Protein AF-A0A2H3GRH1-F1 (afdb_monomer)

Radius of gyration: 23.74 Å; Cα contacts (8 Å, |Δi|>4): 278; chains: 1; bounding box: 63×76×73 Å

Nearest PDB structures (foldseek):
  4md8-assembly1_A  TM=9.220E-01  e=1.583E-14  Homo sapiens
  4md8-assembly2_C  TM=9.221E-01  e=4.677E-14  Homo sapiens
  4md8-assembly2_D  TM=9.236E-01  e=7.570E-14  Homo sapiens
  4md9-assembly3_N  TM=9.102E-01  e=5.276E-14  Homo sapiens
  3eed-assembly1_A  TM=9.312E-01  e=1.558E-13  Homo sapiens

Structure (mmCIF, N/CA/C/O backbone):
data_AF-A0A2H3GRH1-F1
#
_entry.id   AF-A0A2H3GRH1-F1
#
loop_
_atom_site.group_PDB
_atom_site.id
_atom_site.type_symbol
_atom_site.label_atom_id
_atom_site.label_alt_id
_atom_site.label_comp_id
_atom_site.label_asym_id
_atom_site.label_entity_id
_atom_site.label_seq_id
_atom_site.pdbx_PDB_ins_code
_atom_site.Cartn_x
_atom_site.Cartn_y
_atom_site.Cartn_z
_atom_site.occupancy
_atom_site.B_iso_or_equiv
_atom_site.auth_seq_id
_atom_site.auth_comp_id
_atom_site.auth_asym_id
_atom_site.auth_atom_id
_atom_site.pdbx_PDB_model_num
ATOM 1 N N . MET A 1 1 ? 13.927 -5.358 -40.319 1.00 55.69 1 MET A N 1
ATOM 2 C CA . MET A 1 1 ? 14.109 -4.000 -39.760 1.00 55.69 1 MET A CA 1
ATOM 3 C C . MET A 1 1 ? 12.962 -3.569 -38.846 1.00 55.69 1 MET A C 1
ATOM 5 O O . MET A 1 1 ? 13.254 -2.973 -37.826 1.00 55.69 1 MET A O 1
ATOM 9 N N . ALA A 1 2 ? 11.685 -3.892 -39.118 1.00 60.66 2 ALA A N 1
ATOM 10 C CA . ALA A 1 2 ? 10.601 -3.647 -38.143 1.00 60.66 2 ALA A CA 1
ATOM 11 C C . ALA A 1 2 ? 10.707 -4.514 -36.863 1.00 60.66 2 ALA A C 1
ATOM 13 O O . ALA A 1 2 ? 10.287 -4.089 -35.796 1.00 60.66 2 ALA A O 1
ATOM 14 N N . SER A 1 3 ? 11.316 -5.701 -36.964 1.00 73.44 3 SER A N 1
ATOM 15 C CA . SER A 1 3 ? 11.551 -6.644 -35.857 1.00 73.44 3 SER A CA 1
ATOM 16 C C . SER A 1 3 ? 12.560 -6.157 -34.815 1.00 73.44 3 SER A C 1
ATOM 18 O O . SER A 1 3 ? 12.461 -6.518 -33.646 1.00 73.44 3 SER A O 1
ATOM 20 N N . ASP A 1 4 ? 13.534 -5.345 -35.226 1.00 82.25 4 ASP A N 1
ATOM 21 C CA . ASP A 1 4 ? 14.637 -4.944 -34.348 1.00 82.25 4 ASP A CA 1
ATOM 22 C C . ASP A 1 4 ? 14.182 -3.830 -33.397 1.00 82.25 4 ASP A C 1
ATOM 24 O O . ASP A 1 4 ? 14.551 -3.820 -32.226 1.00 82.25 4 ASP A O 1
ATOM 28 N N . LEU A 1 5 ? 13.294 -2.948 -33.871 1.00 91.25 5 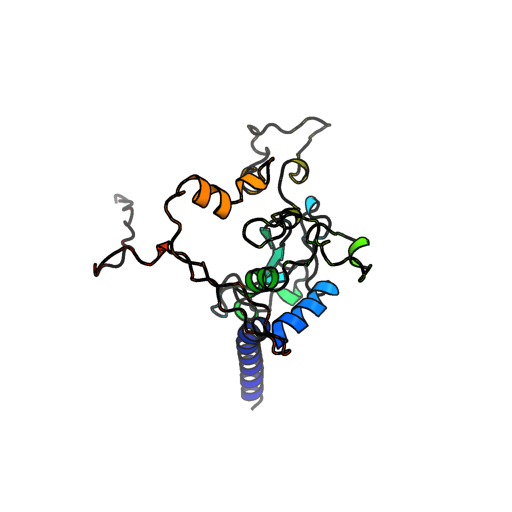LEU A N 1
ATOM 29 C CA . LEU A 1 5 ? 12.696 -1.886 -33.061 1.00 91.25 5 LEU A CA 1
ATOM 30 C C . LEU A 1 5 ? 11.813 -2.447 -31.940 1.00 91.25 5 LEU A C 1
ATOM 32 O O . LEU A 1 5 ? 11.979 -2.038 -30.797 1.00 91.25 5 LEU A O 1
ATOM 36 N N . SER A 1 6 ? 10.960 -3.440 -32.217 1.00 92.25 6 SER A N 1
ATOM 37 C CA . SER A 1 6 ? 10.111 -4.051 -31.179 1.00 92.25 6 SER A CA 1
ATOM 38 C C . SER A 1 6 ? 10.915 -4.775 -30.095 1.00 92.25 6 SER A C 1
ATOM 40 O O . SER A 1 6 ? 10.536 -4.786 -28.921 1.00 92.25 6 SER A O 1
ATOM 42 N N . VAL A 1 7 ? 12.048 -5.383 -30.469 1.00 94.00 7 VAL A N 1
ATOM 43 C CA . VAL A 1 7 ? 12.961 -6.001 -29.496 1.00 94.00 7 VAL A CA 1
ATOM 44 C C . VAL A 1 7 ? 13.618 -4.922 -28.635 1.00 94.00 7 VAL A C 1
ATOM 46 O O . VAL A 1 7 ? 13.689 -5.076 -27.417 1.00 94.00 7 VAL A O 1
ATOM 49 N N . ILE A 1 8 ? 14.052 -3.811 -29.235 1.00 95.56 8 ILE A N 1
ATOM 50 C CA . ILE A 1 8 ? 14.633 -2.687 -28.492 1.00 95.56 8 ILE A CA 1
ATOM 51 C C . ILE A 1 8 ? 13.609 -2.075 -27.528 1.00 95.56 8 ILE A C 1
ATOM 53 O O . ILE A 1 8 ? 13.950 -1.827 -26.375 1.00 95.56 8 ILE A O 1
ATOM 57 N N . GLU A 1 9 ? 12.363 -1.874 -27.959 1.00 95.44 9 GLU A N 1
ATOM 58 C CA . GLU A 1 9 ? 11.292 -1.297 -27.136 1.00 95.44 9 GLU A CA 1
ATOM 59 C C . GLU A 1 9 ? 10.974 -2.169 -25.914 1.00 95.44 9 GLU A C 1
ATOM 61 O O . GLU A 1 9 ? 11.044 -1.690 -24.782 1.00 95.44 9 GLU A O 1
ATOM 66 N N . SER A 1 10 ? 10.717 -3.462 -26.125 1.00 93.75 10 SER A N 1
ATOM 67 C CA . SER A 1 10 ? 10.470 -4.418 -25.033 1.00 93.75 10 SER A CA 1
ATOM 68 C C . SER A 1 10 ? 11.666 -4.560 -24.083 1.00 93.75 10 SER A C 1
ATOM 70 O O . SER A 1 10 ? 11.494 -4.605 -22.863 1.00 93.75 10 SER A O 1
ATOM 72 N N . SER A 1 11 ? 12.895 -4.555 -24.612 1.00 96.44 11 SER A N 1
ATOM 73 C CA . SER A 1 11 ? 14.108 -4.575 -23.781 1.00 96.44 11 SER A CA 1
ATOM 74 C C . SER A 1 11 ? 14.254 -3.296 -22.952 1.00 96.44 11 SER A C 1
ATOM 76 O O . SER A 1 11 ? 14.657 -3.356 -21.790 1.00 96.44 11 SER A O 1
ATOM 78 N N . ALA A 1 12 ? 13.930 -2.135 -23.529 1.00 97.50 12 ALA A N 1
ATOM 79 C CA . ALA A 1 12 ? 13.997 -0.851 -22.841 1.00 97.50 12 ALA A CA 1
ATOM 80 C C . ALA A 1 12 ? 12.954 -0.753 -21.720 1.00 97.50 12 ALA A C 1
ATOM 82 O O . ALA A 1 12 ? 13.282 -0.277 -20.633 1.00 97.50 12 ALA A O 1
ATOM 83 N N . GLU A 1 13 ? 11.733 -1.245 -21.949 1.00 96.38 13 GLU A N 1
ATOM 84 C CA . GLU A 1 13 ? 10.683 -1.330 -20.928 1.00 96.38 13 GLU A CA 1
ATOM 85 C C . GLU A 1 13 ? 11.128 -2.200 -19.746 1.00 96.38 13 GLU A C 1
ATOM 87 O O . GLU A 1 13 ? 11.086 -1.757 -18.595 1.00 96.38 13 GLU A O 1
ATOM 92 N N . MET A 1 14 ? 11.637 -3.403 -20.028 1.00 97.25 14 MET A N 1
ATOM 93 C CA . MET A 1 14 ? 12.146 -4.311 -19.000 1.00 97.25 14 MET A CA 1
ATOM 94 C C . MET A 1 14 ? 13.304 -3.685 -18.212 1.00 97.25 14 MET A C 1
ATOM 96 O O . MET A 1 14 ? 13.314 -3.719 -16.979 1.00 97.25 14 MET A O 1
ATOM 100 N N . LEU A 1 15 ? 14.271 -3.078 -18.906 1.00 98.25 15 LEU A N 1
ATOM 101 C CA . LEU A 1 15 ? 15.404 -2.411 -18.268 1.00 98.25 15 LEU A CA 1
ATOM 102 C C . LEU A 1 15 ? 14.943 -1.257 -17.369 1.00 98.25 15 LEU A C 1
ATOM 104 O O . LEU A 1 15 ? 15.417 -1.135 -16.237 1.00 98.25 15 LEU A O 1
ATOM 108 N N . TYR A 1 16 ? 14.007 -0.432 -17.845 1.00 98.62 16 TYR A N 1
ATOM 109 C CA . TYR A 1 16 ? 13.427 0.646 -17.049 1.00 98.62 16 TYR A CA 1
ATOM 110 C C . TYR A 1 16 ? 12.754 0.103 -15.788 1.00 98.62 16 TYR A C 1
ATOM 112 O O . TYR A 1 16 ? 13.002 0.623 -14.703 1.00 98.62 16 TYR A O 1
ATOM 120 N N . GLY A 1 17 ? 11.966 -0.966 -15.906 1.00 98.31 17 GLY A N 1
ATOM 121 C CA . GLY A 1 17 ? 11.301 -1.606 -14.775 1.00 98.31 17 GLY A CA 1
ATOM 122 C C . GLY A 1 17 ? 12.274 -2.114 -13.704 1.00 98.31 17 GLY A C 1
ATOM 123 O O . GLY A 1 17 ? 12.100 -1.843 -12.515 1.00 98.31 17 GLY A O 1
ATOM 124 N N . LEU A 1 18 ? 13.362 -2.768 -14.115 1.00 98.06 18 LEU A N 1
ATOM 125 C CA . LEU A 1 18 ? 14.411 -3.243 -13.203 1.00 98.06 18 LEU A CA 1
ATOM 126 C C . LEU A 1 18 ? 15.177 -2.097 -12.522 1.00 98.06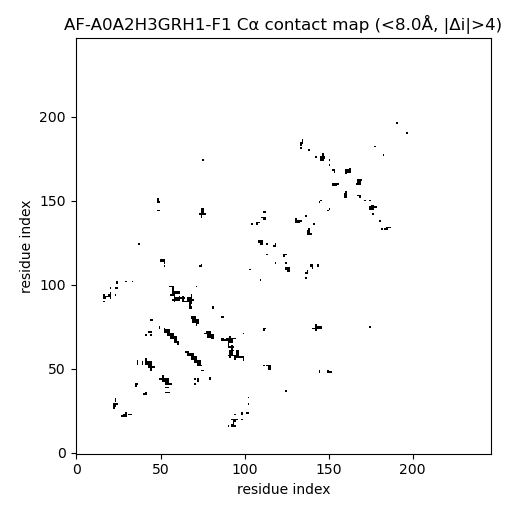 18 LEU A C 1
ATOM 128 O O . LEU A 1 18 ? 15.550 -2.187 -11.348 1.00 98.06 18 LEU A O 1
ATOM 132 N N . ILE A 1 19 ? 15.409 -0.995 -13.239 1.00 98.62 19 ILE A N 1
ATOM 133 C CA . ILE A 1 19 ? 15.986 0.222 -12.654 1.00 98.62 19 ILE A CA 1
ATOM 134 C C . ILE A 1 19 ? 14.990 0.855 -11.675 1.00 98.62 19 ILE A C 1
ATOM 136 O O . ILE A 1 19 ? 15.388 1.261 -10.581 1.00 98.62 19 ILE A O 1
ATOM 140 N N . HIS A 1 20 ? 13.705 0.903 -12.030 1.00 98.75 20 HIS A N 1
ATOM 141 C CA . HIS A 1 20 ? 12.634 1.479 -11.223 1.00 98.75 20 HIS A CA 1
ATOM 142 C C . HIS A 1 20 ? 12.522 0.793 -9.856 1.00 98.75 20 HIS A C 1
ATOM 144 O O . HIS A 1 20 ? 12.516 1.492 -8.843 1.00 98.75 20 HIS A O 1
ATOM 150 N N . GLN A 1 21 ? 12.566 -0.544 -9.807 1.00 98.25 21 GLN A N 1
ATOM 151 C CA . GLN A 1 21 ? 12.557 -1.329 -8.562 1.00 98.25 21 GLN A CA 1
ATOM 152 C C . GLN A 1 21 ? 13.627 -0.853 -7.567 1.00 98.25 21 GLN A C 1
ATOM 154 O O . GLN A 1 21 ? 13.377 -0.701 -6.370 1.00 98.25 21 GLN A O 1
ATOM 159 N N . ARG A 1 22 ? 14.842 -0.586 -8.061 1.00 98.31 22 ARG A N 1
ATOM 160 C CA . ARG A 1 22 ? 15.955 -0.090 -7.236 1.00 98.31 22 ARG A CA 1
ATOM 161 C C . ARG A 1 22 ? 15.787 1.387 -6.901 1.00 98.31 22 ARG A C 1
ATOM 163 O O . ARG A 1 22 ? 16.064 1.806 -5.778 1.00 98.31 22 ARG A O 1
ATOM 170 N N . PHE A 1 23 ? 15.335 2.176 -7.871 1.00 98.69 23 PHE A N 1
ATOM 171 C CA . PHE A 1 23 ? 15.185 3.616 -7.735 1.00 98.69 23 PHE A CA 1
ATOM 172 C C . PHE A 1 23 ? 14.163 3.996 -6.662 1.00 98.69 23 PHE A C 1
ATOM 174 O O . PHE A 1 23 ? 14.468 4.861 -5.841 1.00 98.69 23 PHE A O 1
ATOM 181 N N . ILE A 1 24 ? 13.000 3.340 -6.603 1.00 98.56 24 ILE A N 1
ATOM 182 C CA . ILE A 1 24 ? 11.949 3.662 -5.618 1.00 98.56 24 ILE A CA 1
ATOM 183 C C . ILE A 1 24 ? 12.347 3.356 -4.168 1.00 98.56 24 ILE A C 1
ATOM 185 O O . ILE A 1 24 ? 11.727 3.876 -3.245 1.00 98.56 24 ILE A O 1
ATOM 189 N N . CYS A 1 25 ? 13.407 2.571 -3.962 1.00 98.00 25 CYS A N 1
ATOM 190 C CA . CYS A 1 25 ? 14.020 2.330 -2.655 1.00 98.00 25 CYS A CA 1
ATOM 191 C C . CYS A 1 25 ? 15.147 3.330 -2.317 1.00 98.00 25 CYS A C 1
ATOM 193 O O . CYS A 1 25 ? 15.672 3.320 -1.205 1.00 98.00 25 CYS A O 1
ATOM 195 N N . SER A 1 26 ? 15.552 4.189 -3.258 1.0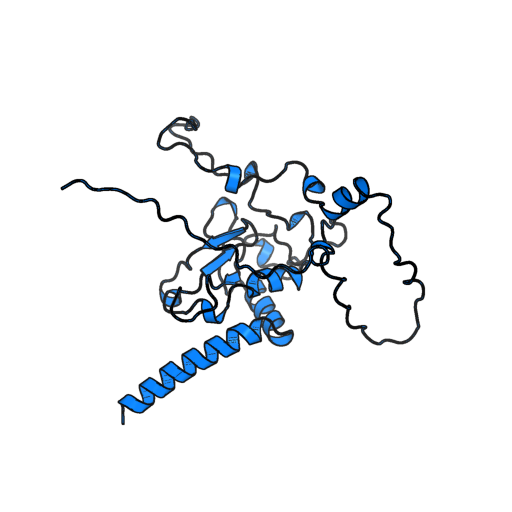0 98.25 26 SER A N 1
ATOM 196 C CA . SER A 1 26 ? 16.514 5.270 -3.010 1.00 98.25 26 SER A CA 1
ATOM 197 C C . SER A 1 26 ? 15.846 6.461 -2.319 1.00 98.25 26 SER A C 1
ATOM 199 O O . SER A 1 26 ? 14.638 6.652 -2.427 1.00 98.25 26 SER A O 1
ATOM 201 N N . ARG A 1 27 ? 16.637 7.336 -1.683 1.00 97.50 27 ARG A N 1
ATOM 202 C CA . ARG A 1 27 ? 16.122 8.553 -1.027 1.00 97.50 27 ARG A CA 1
ATOM 203 C C . ARG A 1 27 ? 15.311 9.451 -1.970 1.00 97.50 27 ARG A C 1
ATOM 205 O O . ARG A 1 27 ? 14.309 10.017 -1.554 1.00 97.50 27 ARG A O 1
ATOM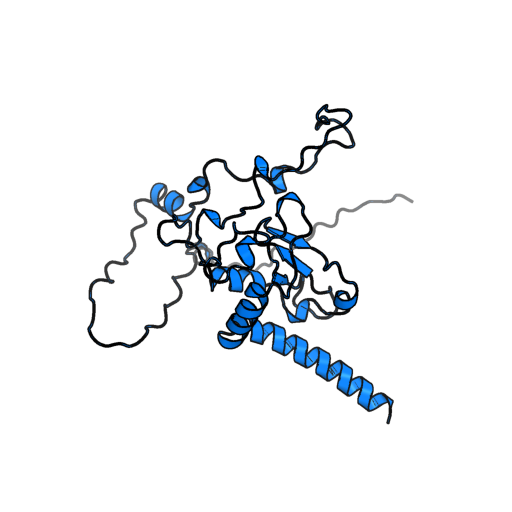 212 N N . ALA A 1 28 ? 15.745 9.598 -3.221 1.00 98.25 28 ALA A N 1
ATOM 213 C CA . ALA A 1 28 ? 15.038 10.425 -4.196 1.00 98.25 28 ALA A CA 1
ATOM 214 C C . ALA A 1 28 ? 13.757 9.742 -4.695 1.00 98.25 28 ALA A C 1
ATOM 216 O O . ALA A 1 28 ? 12.709 10.377 -4.768 1.00 98.25 28 ALA A O 1
ATOM 217 N N . GLY A 1 29 ? 13.826 8.446 -5.013 1.00 98.25 29 GLY A N 1
ATOM 218 C CA . GLY A 1 29 ? 12.672 7.713 -5.529 1.00 98.25 29 GLY A CA 1
ATOM 219 C C . GLY A 1 29 ? 11.579 7.509 -4.486 1.00 98.25 29 GLY A C 1
ATOM 220 O O . GLY A 1 29 ? 10.409 7.710 -4.795 1.00 98.25 29 GLY A O 1
ATOM 221 N N . ILE A 1 30 ? 11.937 7.199 -3.239 1.00 98.00 30 ILE A N 1
ATOM 222 C CA . ILE A 1 30 ? 10.958 6.981 -2.168 1.00 98.00 30 ILE A CA 1
ATOM 223 C C . ILE A 1 30 ? 10.175 8.261 -1.838 1.00 98.00 30 ILE A C 1
ATOM 225 O O . ILE A 1 30 ? 8.975 8.189 -1.589 1.00 98.00 30 ILE A O 1
ATOM 229 N N . GLN A 1 31 ? 10.816 9.432 -1.947 1.00 98.00 31 GLN A N 1
ATOM 230 C CA . GLN A 1 31 ? 10.164 10.739 -1.818 1.00 98.00 31 GLN A CA 1
ATOM 231 C C . GLN A 1 31 ? 9.188 11.009 -2.976 1.00 98.00 31 GLN A C 1
ATOM 233 O O . GLN A 1 31 ? 8.059 11.431 -2.758 1.00 98.00 31 GLN A O 1
ATOM 238 N N . GLN A 1 32 ? 9.564 10.695 -4.219 1.00 98.00 32 GLN A N 1
ATOM 239 C CA . GLN A 1 32 ? 8.625 10.813 -5.346 1.00 98.00 32 GLN A CA 1
ATOM 240 C C . GLN A 1 32 ? 7.430 9.862 -5.196 1.00 98.00 32 GLN A C 1
ATOM 242 O O . GLN A 1 32 ? 6.308 10.179 -5.591 1.00 98.00 32 GLN A O 1
ATOM 247 N N . MET A 1 33 ? 7.652 8.677 -4.628 1.00 98.12 33 MET A N 1
ATOM 248 C CA . MET A 1 33 ? 6.570 7.741 -4.349 1.00 98.12 33 MET A CA 1
ATOM 249 C C . MET A 1 33 ? 5.682 8.206 -3.190 1.00 98.12 33 MET A C 1
ATOM 251 O O . MET A 1 33 ? 4.486 7.916 -3.220 1.00 98.12 33 MET A O 1
ATOM 255 N N . SER A 1 34 ? 6.211 8.956 -2.216 1.00 95.81 34 SER A N 1
ATOM 256 C CA . SER A 1 34 ? 5.412 9.524 -1.122 1.00 95.81 34 SER A CA 1
ATOM 257 C C . SER A 1 34 ? 4.450 10.590 -1.625 1.00 95.81 34 SER A C 1
ATOM 259 O O . SER A 1 34 ? 3.271 10.545 -1.290 1.00 95.81 34 SER A O 1
ATOM 261 N N . GLU A 1 35 ? 4.901 11.466 -2.522 1.00 95.06 35 GLU A N 1
ATOM 262 C CA . GLU A 1 35 ? 4.037 12.450 -3.186 1.00 95.06 35 GLU A CA 1
ATOM 263 C C . GLU A 1 35 ? 2.898 11.757 -3.957 1.00 95.06 35 GLU A C 1
ATOM 265 O O . GLU A 1 35 ? 1.727 12.113 -3.830 1.00 95.06 35 GLU A O 1
ATOM 270 N N . LYS A 1 36 ? 3.208 10.687 -4.703 1.00 95.69 36 LYS A N 1
ATOM 271 C CA . LYS A 1 36 ? 2.190 9.880 -5.404 1.00 95.69 36 LYS A CA 1
ATOM 272 C C . LYS A 1 36 ? 1.222 9.185 -4.441 1.00 95.69 36 LYS A C 1
ATOM 274 O O . LYS A 1 36 ? 0.035 9.070 -4.750 1.00 95.69 36 LYS A O 1
ATOM 279 N N . TYR A 1 37 ? 1.711 8.713 -3.296 1.00 94.12 37 TYR A N 1
ATOM 280 C CA . TYR A 1 37 ? 0.885 8.107 -2.254 1.00 94.12 37 TYR A CA 1
ATOM 281 C C . TYR A 1 37 ? -0.066 9.141 -1.637 1.00 94.12 37 TYR A C 1
ATOM 283 O O . TYR A 1 37 ? -1.265 8.886 -1.525 1.00 94.12 37 TYR A O 1
ATOM 291 N N . GLU A 1 38 ? 0.420 10.343 -1.327 1.00 89.31 38 GLU A N 1
ATOM 292 C CA . GLU A 1 38 ? -0.395 11.456 -0.827 1.00 89.31 38 GLU A CA 1
ATOM 293 C C . GLU A 1 38 ? -1.482 11.892 -1.808 1.00 89.31 38 GLU A C 1
ATOM 295 O O . GLU A 1 38 ? -2.590 12.233 -1.401 1.00 89.31 38 GLU A O 1
ATOM 300 N N . LEU A 1 39 ? -1.215 11.805 -3.104 1.00 89.38 39 LEU A N 1
ATOM 301 C CA . LEU A 1 39 ? -2.212 12.085 -4.135 1.00 89.38 39 LEU A CA 1
ATOM 302 C C . LEU A 1 39 ? -3.146 10.896 -4.417 1.00 89.38 39 LEU A C 1
ATOM 304 O O . LEU A 1 39 ? -4.057 11.003 -5.234 1.00 89.38 39 LEU A O 1
ATOM 308 N N . GLY A 1 40 ? -2.940 9.749 -3.762 1.00 90.06 40 GLY A N 1
ATOM 309 C CA . GLY A 1 40 ? -3.765 8.554 -3.951 1.00 90.06 40 GLY A CA 1
ATOM 310 C C . GLY A 1 40 ? -3.593 7.892 -5.322 1.00 90.06 40 GLY A C 1
ATOM 311 O O . GLY A 1 40 ? -4.468 7.146 -5.756 1.00 90.06 40 GLY A O 1
ATOM 312 N N . HIS A 1 41 ? -2.471 8.120 -6.014 1.00 93.69 41 HIS A N 1
ATOM 313 C CA . HIS A 1 41 ? -2.252 7.632 -7.383 1.00 93.69 41 HIS A CA 1
ATOM 314 C C . HIS A 1 41 ? -2.261 6.102 -7.511 1.00 93.69 41 HIS A C 1
ATOM 316 O O . HIS A 1 41 ? -2.559 5.572 -8.581 1.00 93.69 41 HIS A O 1
ATOM 322 N N . PHE A 1 42 ? -1.935 5.385 -6.436 1.00 94.75 42 PHE A N 1
ATOM 323 C CA . PHE A 1 42 ? -1.904 3.920 -6.418 1.00 94.75 42 PHE A CA 1
ATOM 324 C C . PHE A 1 42 ? -3.275 3.287 -6.152 1.00 94.75 42 PHE A C 1
ATOM 326 O O . PHE A 1 42 ? -3.408 2.067 -6.227 1.00 94.75 42 PHE A O 1
ATOM 333 N N . GLY A 1 43 ? -4.289 4.102 -5.856 1.00 93.38 43 GLY A N 1
ATOM 334 C CA . GLY A 1 43 ? -5.625 3.647 -5.508 1.00 93.38 43 GLY A CA 1
ATOM 335 C C . GLY A 1 43 ? -5.803 3.337 -4.022 1.00 93.38 43 GLY A C 1
ATOM 336 O O . GLY A 1 43 ? -5.019 3.750 -3.160 1.00 93.38 43 GLY A O 1
ATOM 337 N N . CYS A 1 44 ? -6.893 2.626 -3.743 1.00 94.06 44 CYS A N 1
ATOM 338 C CA . CYS A 1 44 ? -7.391 2.374 -2.400 1.00 94.06 44 CYS A CA 1
ATOM 339 C C . CYS A 1 44 ? -7.722 0.893 -2.198 1.00 94.06 44 CYS A C 1
ATOM 341 O O . CYS A 1 44 ? -7.986 0.151 -3.145 1.00 94.06 44 CYS A O 1
ATOM 343 N N . CYS A 1 45 ? -7.753 0.481 -0.935 1.00 94.94 45 CYS A N 1
ATOM 344 C CA . CYS A 1 45 ? -8.083 -0.871 -0.523 1.00 94.94 45 CYS A CA 1
ATOM 345 C C . CYS A 1 45 ? -9.509 -1.247 -0.957 1.00 94.94 45 CYS A C 1
ATOM 347 O O . CYS A 1 45 ? -10.442 -0.493 -0.666 1.00 94.94 45 CYS A O 1
ATOM 349 N N . PRO A 1 46 ? -9.711 -2.424 -1.579 1.00 94.56 46 PRO A N 1
ATOM 350 C CA . PRO A 1 46 ? -11.039 -2.873 -1.988 1.00 94.56 46 PRO A CA 1
ATOM 351 C C . PRO A 1 46 ? -11.894 -3.377 -0.815 1.00 94.56 46 PRO A C 1
ATOM 353 O O . PRO A 1 46 ? -13.101 -3.554 -0.973 1.00 94.56 46 PRO A O 1
ATOM 356 N N . ARG A 1 47 ? -11.312 -3.629 0.369 1.00 92.38 47 ARG A N 1
ATOM 357 C CA . ARG A 1 47 ? -12.102 -4.030 1.542 1.00 92.38 47 ARG A CA 1
ATOM 358 C C . ARG A 1 47 ? -12.941 -2.865 2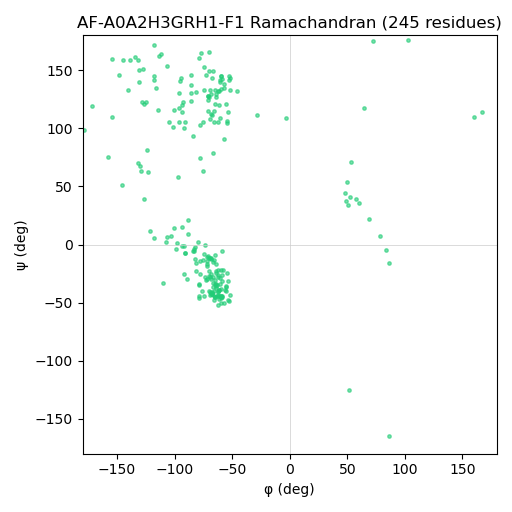.046 1.00 92.38 47 ARG A C 1
ATOM 360 O O . ARG A 1 47 ? -12.401 -1.835 2.438 1.00 92.38 47 ARG A O 1
ATOM 367 N N . THR A 1 48 ? -14.243 -3.104 2.179 1.00 90.38 48 THR A N 1
ATOM 368 C CA . THR A 1 48 ? -15.205 -2.144 2.734 1.00 90.38 48 THR A CA 1
ATOM 369 C C . THR A 1 48 ? -14.766 -1.617 4.099 1.00 90.38 48 THR A C 1
ATOM 371 O O . THR A 1 48 ? -14.671 -0.413 4.277 1.00 90.38 48 THR A O 1
ATOM 374 N N . ASN A 1 49 ? -14.369 -2.502 5.022 1.00 90.94 49 ASN A N 1
ATOM 375 C CA . ASN A 1 49 ? -13.982 -2.116 6.388 1.00 90.94 49 ASN A CA 1
ATOM 376 C C . ASN A 1 49 ? -12.609 -1.422 6.487 1.00 90.94 49 ASN A C 1
ATOM 378 O O . ASN A 1 49 ? -12.183 -1.075 7.588 1.00 90.94 49 ASN A O 1
ATOM 382 N N . CYS A 1 50 ? -11.901 -1.243 5.367 1.00 91.38 50 CYS A N 1
ATOM 383 C CA . CYS A 1 50 ? -10.711 -0.397 5.295 1.00 91.38 50 CYS A CA 1
ATOM 384 C C . CYS A 1 50 ? -11.035 1.044 4.894 1.00 91.38 50 CYS A C 1
ATOM 386 O O . CYS A 1 50 ? -10.098 1.830 4.797 1.00 91.38 50 CYS A O 1
ATOM 388 N N . ASP A 1 51 ? -12.302 1.387 4.634 1.00 90.12 51 ASP A N 1
ATOM 389 C CA . ASP A 1 51 ? -12.778 2.744 4.331 1.00 90.12 51 ASP A CA 1
ATOM 390 C C . ASP A 1 51 ? -11.931 3.468 3.268 1.00 90.12 51 ASP A C 1
ATOM 392 O O . ASP A 1 51 ? -11.552 4.628 3.417 1.00 90.12 51 ASP A O 1
ATOM 396 N N . GLN A 1 52 ? -11.589 2.762 2.185 1.00 91.19 52 GLN A N 1
ATOM 397 C CA . GLN A 1 52 ? -10.749 3.284 1.100 1.00 91.19 52 GLN A CA 1
ATOM 398 C C . GLN A 1 52 ? -9.339 3.728 1.546 1.00 91.19 52 GLN A C 1
ATOM 400 O O . GLN A 1 52 ? -8.785 4.688 1.012 1.00 91.19 52 GLN A O 1
ATOM 405 N N . ALA A 1 53 ? -8.722 3.029 2.504 1.00 92.69 53 ALA A N 1
ATOM 406 C CA . ALA A 1 53 ? -7.315 3.237 2.851 1.00 92.69 53 ALA A CA 1
ATOM 407 C C . ALA A 1 53 ? -6.410 3.181 1.607 1.00 92.69 53 ALA A C 1
ATOM 409 O O . ALA A 1 53 ? -6.517 2.247 0.809 1.00 92.69 53 ALA A O 1
ATOM 410 N N . ARG A 1 54 ? -5.499 4.148 1.464 1.00 93.88 54 ARG A N 1
ATOM 411 C CA . ARG A 1 54 ? -4.534 4.202 0.356 1.00 93.88 54 ARG A CA 1
ATOM 412 C C . ARG A 1 54 ? -3.640 2.967 0.329 1.00 93.88 54 ARG A C 1
ATOM 414 O O . ARG A 1 54 ? -3.285 2.427 1.376 1.00 93.88 54 ARG A O 1
ATOM 421 N N . THR A 1 55 ? -3.278 2.532 -0.870 1.00 95.75 55 THR A N 1
ATOM 422 C CA . THR A 1 55 ? -2.433 1.351 -1.088 1.00 95.75 55 THR A CA 1
ATOM 423 C C . THR A 1 55 ? -1.062 1.720 -1.639 1.00 95.75 55 THR A C 1
ATOM 425 O O . THR A 1 55 ? -0.853 2.823 -2.139 1.00 95.75 55 THR A O 1
ATOM 428 N N . LEU A 1 56 ? -0.126 0.778 -1.566 1.00 97.69 56 LEU A N 1
ATOM 429 C CA . LEU A 1 56 ? 1.202 0.875 -2.168 1.00 97.69 56 LEU A CA 1
ATOM 430 C C . LEU A 1 56 ? 1.373 -0.240 -3.206 1.00 97.69 56 LEU A C 1
ATOM 432 O O . LEU A 1 56 ? 0.912 -1.355 -2.961 1.00 97.69 56 LEU A O 1
ATOM 436 N N . PRO A 1 57 ? 2.021 0.016 -4.351 1.00 98.00 57 PRO A N 1
ATOM 437 C CA . PRO A 1 57 ? 2.343 -1.042 -5.297 1.00 98.00 57 PRO A CA 1
ATOM 438 C C . PRO A 1 57 ? 3.389 -1.994 -4.704 1.00 98.00 57 PRO A C 1
ATOM 440 O O . PRO A 1 57 ? 4.296 -1.566 -3.991 1.00 98.00 57 PRO A O 1
ATOM 443 N N . VAL A 1 58 ? 3.268 -3.284 -5.002 1.00 98.12 58 VAL A N 1
ATOM 444 C CA . VAL A 1 58 ? 4.186 -4.328 -4.534 1.00 98.12 58 VAL A CA 1
ATOM 445 C C . VAL A 1 58 ? 4.286 -5.448 -5.571 1.00 98.12 58 VAL A C 1
ATOM 447 O O . VAL A 1 58 ? 3.306 -5.755 -6.251 1.00 98.12 58 VAL A O 1
ATOM 450 N N . GLY A 1 59 ? 5.460 -6.062 -5.694 1.00 97.81 59 GLY A N 1
ATOM 451 C CA . GLY A 1 59 ? 5.640 -7.331 -6.402 1.00 97.81 59 GLY A CA 1
ATOM 452 C C . GLY A 1 59 ? 5.577 -8.510 -5.436 1.00 97.81 59 GLY A C 1
ATOM 453 O O . GLY A 1 59 ? 6.075 -8.403 -4.319 1.00 97.81 59 GLY A O 1
ATOM 454 N N . LEU A 1 60 ? 4.996 -9.642 -5.850 1.00 97.06 60 LEU A N 1
ATOM 455 C CA . LEU A 1 60 ? 5.070 -10.893 -5.073 1.00 97.06 60 LEU A CA 1
ATOM 456 C C . LEU A 1 60 ? 6.389 -11.649 -5.287 1.00 97.06 60 LEU A C 1
ATOM 458 O O . LEU A 1 60 ? 6.754 -12.494 -4.473 1.00 97.06 60 LEU A O 1
ATOM 462 N N . SER A 1 61 ? 7.120 -11.295 -6.343 1.00 96.94 61 SER A N 1
ATOM 463 C CA . SER A 1 61 ? 8.460 -11.778 -6.651 1.00 96.94 61 SER A CA 1
ATOM 464 C C . SER A 1 61 ? 9.331 -10.632 -7.160 1.00 96.94 61 SER A C 1
ATOM 466 O O . SER A 1 61 ? 8.825 -9.606 -7.615 1.00 96.94 61 SER A O 1
ATOM 468 N N . ASP A 1 62 ? 10.645 -10.813 -7.059 1.00 97.06 62 ASP A N 1
ATOM 469 C CA . ASP A 1 62 ? 11.643 -9.926 -7.668 1.00 97.06 62 ASP A CA 1
ATOM 470 C C . ASP A 1 62 ? 12.159 -10.491 -9.010 1.00 97.06 62 ASP A C 1
ATOM 472 O O . ASP A 1 62 ? 13.043 -9.898 -9.626 1.00 97.06 62 ASP A O 1
ATOM 476 N N . ILE A 1 63 ? 11.637 -11.644 -9.446 1.00 97.56 63 ILE A N 1
ATOM 477 C CA . ILE A 1 63 ? 11.977 -12.301 -10.711 1.00 97.56 63 ILE A CA 1
ATOM 478 C C . ILE A 1 63 ? 10.960 -11.856 -11.778 1.00 97.56 63 ILE A C 1
ATOM 480 O O . ILE A 1 63 ? 9.762 -12.091 -11.592 1.00 97.56 63 ILE A O 1
ATOM 484 N N . PRO A 1 64 ? 11.400 -11.223 -12.886 1.00 97.12 64 PRO A N 1
ATOM 485 C CA . PRO A 1 64 ? 10.500 -10.815 -13.962 1.00 97.12 64 PRO A CA 1
ATOM 486 C C . PRO A 1 64 ? 9.734 -11.992 -14.575 1.00 97.12 64 PRO A C 1
ATOM 488 O O . PRO A 1 64 ? 10.288 -13.075 -14.765 1.00 97.12 64 PRO A O 1
ATOM 491 N N . GLY A 1 65 ? 8.475 -11.756 -14.929 1.00 95.62 65 GLY A N 1
ATOM 492 C CA . GLY A 1 65 ? 7.578 -12.715 -15.570 1.00 95.62 65 GLY A CA 1
ATOM 493 C C . GLY A 1 65 ? 6.854 -13.671 -14.618 1.00 95.62 65 GLY A C 1
ATOM 494 O O . GLY A 1 65 ? 6.013 -14.434 -15.087 1.00 95.62 65 GLY A O 1
ATOM 495 N N . GLU A 1 66 ? 7.136 -13.643 -13.310 1.00 96.69 66 GLU A N 1
ATOM 496 C CA . GLU A 1 66 ? 6.464 -14.532 -12.349 1.00 96.69 66 GLU A CA 1
ATOM 497 C C . GLU A 1 66 ? 5.060 -14.056 -11.966 1.00 96.69 66 GLU A C 1
ATOM 499 O O . GLU A 1 66 ? 4.132 -14.863 -11.911 1.00 96.69 66 GLU A O 1
ATOM 504 N N . ASP A 1 67 ? 4.885 -12.760 -11.694 1.00 96.69 67 ASP A N 1
ATOM 505 C CA . ASP A 1 67 ? 3.577 -12.193 -11.366 1.00 96.69 67 ASP A CA 1
ATOM 506 C C . ASP A 1 67 ? 3.501 -10.696 -11.698 1.00 96.69 67 ASP A C 1
ATOM 508 O O . ASP A 1 67 ? 4.500 -9.983 -11.792 1.00 96.69 67 ASP A O 1
ATOM 512 N N . THR A 1 68 ? 2.278 -10.201 -11.844 1.00 97.62 68 THR A N 1
ATOM 513 C CA . THR A 1 68 ? 1.978 -8.790 -12.082 1.00 97.62 68 THR A CA 1
ATOM 514 C C . THR A 1 68 ? 2.089 -7.978 -10.795 1.00 97.62 68 THR A C 1
ATOM 516 O O . THR A 1 68 ? 2.017 -8.507 -9.682 1.00 97.62 68 THR A O 1
ATOM 519 N N . VAL A 1 69 ? 2.142 -6.654 -10.930 1.00 98.06 69 VAL A N 1
ATOM 520 C CA . VAL A 1 69 ? 2.045 -5.739 -9.789 1.00 98.06 69 VAL A CA 1
ATOM 521 C C . VAL A 1 69 ? 0.745 -5.957 -9.008 1.00 98.06 69 VAL A C 1
ATOM 523 O O . VAL A 1 69 ? -0.336 -6.137 -9.581 1.00 98.06 69 VAL A O 1
ATOM 526 N N . LYS A 1 70 ? 0.858 -5.922 -7.679 1.00 98.12 70 LYS A N 1
ATOM 527 C CA . LYS A 1 70 ? -0.249 -5.963 -6.721 1.00 98.12 70 LYS A CA 1
ATOM 528 C C . LYS A 1 70 ? -0.286 -4.684 -5.883 1.00 98.12 70 LYS A C 1
ATOM 530 O O . LYS A 1 70 ? 0.616 -3.853 -5.944 1.00 98.12 70 LYS A O 1
ATOM 535 N N . LEU A 1 71 ? -1.341 -4.526 -5.092 1.00 97.88 71 LEU A N 1
ATOM 536 C CA . LEU A 1 71 ? -1.548 -3.415 -4.170 1.00 97.88 71 LEU A CA 1
ATOM 537 C C . LEU A 1 71 ? -1.533 -3.923 -2.731 1.00 97.88 71 LEU A C 1
ATOM 539 O O . LEU A 1 71 ? -2.417 -4.669 -2.322 1.00 97.88 71 LEU A O 1
ATOM 543 N N . PHE A 1 72 ? -0.555 -3.487 -1.952 1.00 98.06 72 PHE A N 1
ATOM 544 C CA . PHE A 1 72 ? -0.497 -3.721 -0.518 1.00 98.06 72 PHE A CA 1
ATOM 545 C C . PHE A 1 72 ? -1.297 -2.652 0.232 1.00 98.06 72 PHE A C 1
ATOM 547 O O . PHE A 1 72 ? -1.116 -1.451 0.010 1.00 98.06 72 PHE A O 1
ATOM 554 N N . CYS A 1 73 ? -2.175 -3.079 1.142 1.00 96.38 73 CYS A N 1
ATOM 555 C CA . CYS A 1 73 ? -2.900 -2.180 2.030 1.00 96.38 73 CYS A CA 1
ATOM 556 C C . CYS A 1 73 ? -2.255 -2.150 3.425 1.00 96.38 73 CYS A C 1
ATOM 558 O O . CYS A 1 73 ? -2.359 -3.137 4.156 1.00 96.38 73 CYS A O 1
ATOM 560 N N . PRO A 1 74 ? -1.713 -1.005 3.874 1.00 95.00 74 PRO A N 1
ATOM 561 C CA . PRO A 1 74 ? -1.109 -0.890 5.199 1.00 95.00 74 PRO A CA 1
ATOM 562 C C . PRO A 1 74 ? -2.150 -0.905 6.336 1.00 95.00 74 PRO A C 1
ATOM 564 O O . PRO A 1 74 ? -1.806 -1.098 7.496 1.00 95.00 74 PRO A O 1
ATOM 567 N N . SER A 1 75 ? -3.441 -0.733 6.022 1.00 94.06 75 SER A N 1
ATOM 568 C CA . SER A 1 75 ? -4.517 -0.770 7.017 1.00 94.06 75 SER A CA 1
ATOM 569 C C . SER A 1 75 ? -4.906 -2.194 7.423 1.00 94.06 75 SER A C 1
ATOM 571 O O . SER A 1 75 ? -5.055 -2.457 8.613 1.00 94.06 75 SER A O 1
ATOM 573 N N . CYS A 1 76 ? -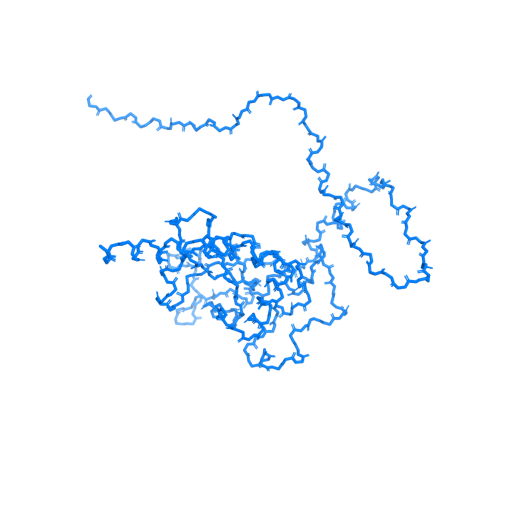5.083 -3.105 6.464 1.00 94.62 76 CYS A N 1
ATOM 574 C CA . CYS A 1 76 ? -5.456 -4.499 6.742 1.00 94.62 76 CYS A CA 1
ATOM 575 C C . CYS A 1 76 ? -4.329 -5.509 6.530 1.00 94.62 76 CYS A C 1
ATOM 577 O O . CYS A 1 76 ? -4.576 -6.695 6.706 1.00 94.62 76 CYS A O 1
ATOM 579 N N . LEU A 1 77 ? -3.130 -5.039 6.175 1.00 95.00 77 LEU A N 1
ATOM 580 C CA . LEU A 1 77 ? -1.919 -5.846 6.022 1.00 95.00 77 LEU A CA 1
ATOM 581 C C . LEU A 1 77 ? -2.072 -6.989 5.007 1.00 95.00 77 LEU A C 1
ATOM 583 O O . LEU A 1 77 ? -1.569 -8.087 5.214 1.00 95.00 77 LEU A O 1
ATOM 587 N N . ASP A 1 78 ? -2.770 -6.714 3.906 1.00 95.81 78 ASP A N 1
ATOM 588 C CA . ASP A 1 78 ? -3.126 -7.705 2.888 1.00 95.81 78 ASP A CA 1
ATOM 589 C C . ASP A 1 78 ? -2.854 -7.158 1.477 1.00 95.81 78 ASP A C 1
ATOM 591 O O . ASP A 1 78 ? -2.716 -5.939 1.285 1.00 95.81 78 ASP A O 1
ATOM 595 N N . VAL A 1 79 ? -2.763 -8.056 0.496 1.00 97.12 79 VAL A N 1
ATOM 596 C CA . VAL A 1 79 ? -2.364 -7.758 -0.886 1.00 97.12 79 VAL A CA 1
ATOM 597 C C . VAL A 1 79 ? -3.512 -8.034 -1.857 1.00 97.12 79 VAL A C 1
ATOM 599 O O . VAL A 1 79 ? -4.163 -9.073 -1.808 1.00 97.12 79 VAL A O 1
ATOM 602 N N . TYR A 1 80 ? -3.743 -7.102 -2.780 1.00 97.44 80 TYR A N 1
ATOM 603 C CA . TYR A 1 80 ? -4.873 -7.119 -3.706 1.00 97.44 80 TYR A CA 1
ATOM 604 C C . TYR A 1 80 ? -4.430 -6.962 -5.156 1.00 97.44 80 TYR A C 1
ATOM 606 O O . TYR A 1 80 ? -3.450 -6.288 -5.464 1.00 97.44 80 TYR A O 1
ATOM 614 N N . VAL A 1 81 ? -5.203 -7.534 -6.073 1.00 97.19 81 VAL A N 1
ATOM 615 C CA . VAL A 1 81 ? -5.041 -7.277 -7.507 1.00 97.19 81 VAL A CA 1
ATOM 616 C C . VAL A 1 81 ? -5.585 -5.874 -7.823 1.00 97.19 81 VAL A C 1
ATOM 618 O O . VAL A 1 81 ? -6.688 -5.550 -7.369 1.00 97.19 81 VAL A O 1
ATOM 621 N N . PRO A 1 82 ? -4.861 -5.029 -8.585 1.00 96.25 82 PRO A N 1
ATOM 622 C CA . PRO A 1 82 ? -5.383 -3.739 -9.016 1.00 96.25 82 PRO A CA 1
ATOM 623 C C . PRO A 1 82 ? -6.699 -3.917 -9.799 1.00 96.25 82 PRO A C 1
ATOM 625 O O . PRO A 1 82 ? -6.764 -4.768 -10.688 1.00 96.25 82 PRO A O 1
ATOM 628 N N . PRO A 1 83 ? -7.747 -3.117 -9.530 1.00 92.56 83 PRO A N 1
ATOM 629 C CA . PRO A 1 83 ? -9.068 -3.329 -10.129 1.00 92.56 83 PRO A CA 1
ATOM 630 C C . PRO A 1 83 ? -9.109 -3.019 -11.631 1.00 92.56 83 PRO A C 1
ATOM 632 O O . PRO A 1 83 ? -9.928 -3.577 -12.356 1.00 92.56 83 PRO A O 1
ATOM 635 N N . ASN A 1 84 ? -8.242 -2.122 -12.111 1.00 92.88 84 ASN A N 1
ATOM 636 C CA . ASN A 1 84 ? -8.173 -1.779 -13.527 1.00 92.88 84 ASN A CA 1
ATOM 637 C C . ASN A 1 84 ? -7.260 -2.766 -14.269 1.00 92.88 84 ASN A C 1
ATOM 639 O O . ASN A 1 84 ? -6.076 -2.886 -13.943 1.00 92.88 84 ASN A O 1
ATOM 643 N N . SER A 1 85 ? -7.802 -3.418 -15.300 1.00 92.88 85 SER A N 1
ATOM 644 C CA . SER A 1 85 ? -7.105 -4.428 -16.102 1.00 92.88 85 SER A CA 1
ATOM 645 C C . SER A 1 85 ? -5.843 -3.913 -16.792 1.00 92.88 85 SER A C 1
ATOM 647 O O . SER A 1 85 ? -4.940 -4.704 -17.043 1.00 92.88 85 SER A O 1
ATOM 649 N N . ARG A 1 86 ? -5.703 -2.598 -17.013 1.00 93.56 86 ARG A N 1
ATOM 650 C CA . ARG A 1 86 ? -4.481 -2.004 -17.591 1.00 93.56 86 ARG A CA 1
ATOM 651 C C . ARG A 1 86 ? -3.208 -2.292 -16.790 1.00 93.56 86 ARG A C 1
ATOM 653 O O . ARG A 1 86 ? -2.115 -2.163 -17.317 1.00 93.56 86 ARG A O 1
ATOM 660 N N . PHE A 1 87 ? -3.344 -2.612 -15.503 1.00 94.12 87 PHE A N 1
ATOM 661 C CA . PHE A 1 87 ? -2.213 -2.918 -14.627 1.00 94.12 87 PHE A CA 1
ATOM 662 C C . PHE A 1 87 ? -1.870 -4.411 -14.595 1.00 94.12 87 PHE A C 1
ATOM 664 O O . PHE A 1 87 ? -0.853 -4.783 -14.023 1.00 94.12 87 PHE A O 1
ATOM 671 N N . GLN A 1 88 ? -2.685 -5.266 -15.220 1.00 92.75 88 GLN A N 1
ATOM 672 C CA . GLN A 1 88 ? -2.433 -6.709 -15.299 1.00 92.75 88 GLN A CA 1
ATOM 673 C C . GLN A 1 88 ? -1.320 -7.062 -16.294 1.00 92.75 88 GLN A C 1
ATOM 675 O O . GLN A 1 88 ? -0.889 -8.205 -16.340 1.00 92.75 88 GLN A O 1
ATOM 680 N N . THR A 1 89 ? -0.835 -6.102 -17.081 1.00 94.06 89 THR A N 1
ATOM 681 C CA . THR A 1 89 ? 0.324 -6.286 -17.966 1.00 94.06 89 THR A CA 1
ATOM 682 C C . THR A 1 89 ? 1.618 -5.737 -17.366 1.00 94.06 89 THR A C 1
ATOM 684 O O . THR A 1 89 ? 2.669 -5.873 -17.978 1.00 94.06 89 THR A O 1
ATOM 687 N N . VAL A 1 90 ? 1.559 -5.100 -16.190 1.00 97.19 90 VAL A N 1
ATOM 688 C CA . VAL A 1 90 ? 2.731 -4.503 -15.538 1.00 97.19 90 VAL A CA 1
ATOM 689 C C . VAL A 1 90 ? 3.350 -5.519 -14.586 1.00 97.19 90 VAL A C 1
ATOM 691 O O . VAL A 1 90 ? 2.685 -5.990 -13.660 1.00 97.19 90 VAL A O 1
ATOM 694 N N . ASP A 1 91 ? 4.625 -5.830 -14.796 1.00 98.25 91 ASP A N 1
ATOM 695 C CA . ASP A 1 91 ? 5.377 -6.788 -13.986 1.00 98.25 91 ASP A CA 1
ATOM 696 C C . ASP A 1 91 ? 5.553 -6.297 -12.536 1.00 98.25 91 ASP A C 1
ATOM 698 O O . ASP A 1 91 ? 5.906 -5.140 -12.279 1.00 98.25 91 ASP A O 1
ATOM 702 N N . GLY A 1 92 ? 5.297 -7.179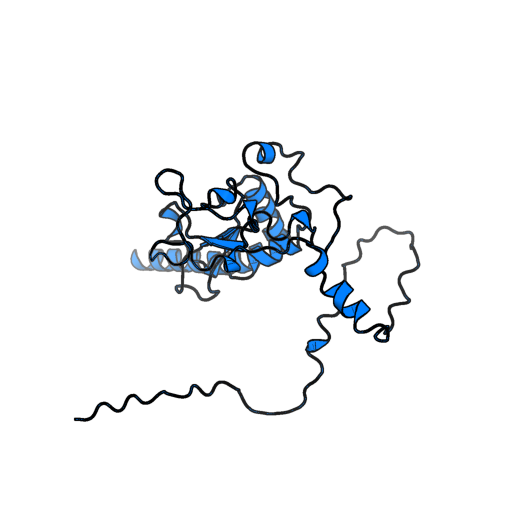 -11.567 1.00 98.12 92 GLY A N 1
ATOM 703 C CA . GLY A 1 92 ? 5.457 -6.879 -10.147 1.00 98.12 92 GLY A CA 1
ATOM 704 C C . GLY A 1 92 ? 6.918 -6.717 -9.728 1.00 98.12 92 GLY A C 1
ATOM 705 O O . GLY A 1 92 ? 7.206 -5.927 -8.822 1.00 98.12 92 GLY A O 1
ATOM 706 N N . ALA A 1 93 ? 7.851 -7.379 -10.418 1.00 98.38 93 ALA A N 1
ATOM 707 C CA . ALA A 1 93 ? 9.284 -7.279 -10.153 1.00 98.38 93 ALA A CA 1
ATOM 708 C C . ALA A 1 93 ? 9.796 -5.836 -10.295 1.00 98.38 93 ALA A C 1
ATOM 710 O O . ALA A 1 93 ? 10.722 -5.443 -9.593 1.00 98.38 93 ALA A O 1
ATOM 711 N N . PHE A 1 94 ? 9.140 -5.000 -11.109 1.00 98.56 94 PHE A N 1
ATOM 712 C CA . PHE A 1 94 ? 9.498 -3.586 -11.289 1.00 98.56 94 PHE A CA 1
ATOM 713 C C . PHE A 1 94 ? 9.243 -2.716 -10.047 1.00 98.56 94 PHE A C 1
ATOM 715 O O . PHE A 1 94 ? 9.708 -1.577 -9.971 1.00 98.56 94 PHE A O 1
ATOM 722 N N . PHE A 1 95 ? 8.510 -3.237 -9.062 1.00 98.44 95 PHE A N 1
ATOM 723 C CA . PHE A 1 95 ? 8.308 -2.623 -7.746 1.00 98.44 95 PHE A CA 1
ATOM 724 C C . PHE A 1 95 ? 9.023 -3.416 -6.649 1.00 98.44 95 PHE A C 1
ATOM 726 O O . PHE A 1 95 ? 9.529 -2.841 -5.684 1.00 98.44 95 PHE A O 1
ATOM 733 N N . GLY A 1 96 ? 9.099 -4.736 -6.828 1.00 97.56 96 GLY A N 1
ATOM 734 C CA . GLY A 1 96 ? 9.740 -5.661 -5.909 1.00 97.56 96 GLY A CA 1
ATOM 735 C C . GLY A 1 96 ? 8.954 -5.869 -4.618 1.00 97.56 96 GLY A C 1
ATOM 736 O O . GLY A 1 96 ? 7.936 -5.223 -4.347 1.00 97.56 96 GLY A O 1
ATOM 737 N N . ARG A 1 97 ? 9.450 -6.788 -3.792 1.00 97.25 97 ARG A N 1
ATOM 738 C CA . ARG A 1 97 ? 8.803 -7.162 -2.522 1.00 97.25 97 ARG A CA 1
ATOM 739 C C . ARG A 1 97 ? 9.037 -6.156 -1.392 1.00 97.25 97 ARG A C 1
ATOM 741 O O . ARG A 1 97 ? 8.256 -6.085 -0.450 1.00 97.25 97 ARG A O 1
ATOM 748 N N . THR A 1 98 ? 10.126 -5.389 -1.456 1.00 96.31 98 THR A N 1
ATOM 749 C CA . THR A 1 98 ? 10.629 -4.603 -0.312 1.00 96.31 98 THR A CA 1
ATOM 750 C C . THR A 1 98 ? 10.045 -3.195 -0.209 1.00 96.31 98 THR A C 1
ATOM 752 O O . THR A 1 98 ? 9.936 -2.666 0.899 1.00 96.31 98 THR A O 1
ATOM 755 N N . PHE A 1 99 ? 9.680 -2.576 -1.336 1.00 98.06 99 PHE A N 1
ATOM 756 C CA . PHE A 1 99 ? 9.339 -1.151 -1.392 1.00 98.06 99 PHE A CA 1
ATOM 757 C C . PHE A 1 99 ? 8.256 -0.751 -0.378 1.00 98.06 99 PHE A C 1
ATOM 759 O O . PHE A 1 99 ? 8.454 0.204 0.370 1.00 98.06 99 PHE A O 1
ATOM 766 N N . GLY A 1 100 ? 7.151 -1.502 -0.293 1.00 95.62 100 GLY A N 1
ATOM 767 C CA . GLY A 1 100 ? 6.038 -1.177 0.607 1.00 95.62 100 GLY A CA 1
ATOM 768 C C . GLY A 1 100 ? 6.442 -1.127 2.086 1.00 95.62 100 GLY A C 1
ATOM 769 O O . GLY A 1 100 ? 6.097 -0.181 2.791 1.00 95.62 100 GLY A O 1
ATOM 770 N N . SER A 1 101 ? 7.223 -2.102 2.555 1.00 94.12 101 SER A N 1
ATOM 771 C CA . SER A 1 101 ? 7.717 -2.130 3.939 1.00 94.12 101 SER A CA 1
ATOM 772 C C . SER A 1 101 ? 8.735 -1.022 4.205 1.00 94.12 101 SER A C 1
ATOM 774 O O . SER A 1 101 ? 8.660 -0.350 5.231 1.00 94.12 101 SER A O 1
ATOM 776 N N . LEU A 1 102 ? 9.667 -0.798 3.271 1.00 96.56 102 LEU A N 1
ATOM 777 C CA . LEU A 1 102 ? 10.660 0.270 3.390 1.00 96.56 102 LEU A CA 1
ATOM 778 C C . LEU A 1 102 ? 9.994 1.650 3.434 1.00 96.56 102 LEU A C 1
ATOM 780 O O . LEU A 1 102 ? 10.409 2.496 4.221 1.00 96.56 102 LEU A O 1
ATOM 784 N N . PHE A 1 103 ? 8.951 1.863 2.632 1.00 97.25 103 PHE A N 1
ATOM 785 C CA . PHE A 1 103 ? 8.163 3.092 2.617 1.00 97.25 103 PHE A CA 1
ATOM 786 C C . PHE A 1 103 ? 7.578 3.408 3.995 1.00 97.25 103 PHE A C 1
ATOM 788 O O . PHE A 1 103 ? 7.791 4.502 4.512 1.00 97.25 103 PHE A O 1
ATOM 795 N N . LEU A 1 104 ? 6.912 2.437 4.624 1.00 94.31 104 LEU A N 1
ATOM 796 C CA . LEU A 1 104 ? 6.303 2.617 5.946 1.00 94.31 104 LEU A CA 1
ATOM 797 C C . LEU A 1 104 ? 7.335 2.826 7.061 1.00 94.31 104 LEU A C 1
ATOM 799 O O . LEU A 1 104 ? 7.074 3.571 7.998 1.00 94.31 104 LEU A O 1
ATOM 803 N N . LEU A 1 105 ? 8.512 2.202 6.951 1.00 92.81 105 LEU A N 1
ATOM 804 C CA . LEU A 1 105 ? 9.624 2.426 7.882 1.00 92.81 105 LEU A CA 1
ATOM 805 C C . LEU A 1 105 ? 10.293 3.792 7.686 1.00 92.81 105 LEU A C 1
ATOM 807 O O . LEU A 1 105 ? 10.843 4.350 8.632 1.00 92.81 105 LEU A O 1
ATOM 811 N N . THR A 1 106 ? 10.286 4.312 6.457 1.00 94.69 106 THR A N 1
ATOM 812 C CA . THR A 1 106 ? 10.891 5.608 6.118 1.00 94.69 106 THR A CA 1
ATOM 813 C C . THR A 1 106 ? 9.987 6.769 6.519 1.00 94.69 106 THR A C 1
ATOM 815 O O . THR A 1 106 ? 10.499 7.802 6.942 1.00 94.69 106 THR A O 1
ATOM 818 N N . PHE A 1 107 ? 8.668 6.581 6.420 1.00 93.12 107 PHE A N 1
ATOM 819 C CA . PHE A 1 107 ? 7.656 7.587 6.733 1.00 93.12 107 PHE A CA 1
ATOM 820 C C . PHE A 1 107 ? 6.659 7.089 7.797 1.00 93.12 107 PHE A C 1
ATOM 822 O O . PHE A 1 107 ? 5.462 6.942 7.508 1.00 93.12 107 PHE A O 1
ATOM 829 N N . PRO A 1 108 ? 7.119 6.790 9.027 1.00 90.19 108 PRO A N 1
ATOM 830 C CA . PRO A 1 108 ? 6.243 6.316 10.098 1.00 90.19 108 PRO A CA 1
ATOM 831 C C . PRO A 1 108 ? 5.172 7.349 10.475 1.00 90.19 108 PRO A C 1
ATOM 833 O O . PRO A 1 108 ? 4.131 6.985 11.018 1.00 90.19 108 PRO A O 1
ATOM 836 N N . GLU A 1 109 ? 5.404 8.628 10.173 1.00 88.06 109 GLU A N 1
ATOM 837 C CA . GLU A 1 109 ? 4.517 9.737 10.495 1.00 88.06 109 GLU A CA 1
ATOM 838 C C . GLU A 1 109 ? 3.232 9.782 9.664 1.00 88.06 109 GLU A C 1
ATOM 840 O O . GLU A 1 109 ? 2.342 10.561 10.002 1.00 88.06 109 GLU A O 1
ATOM 845 N N . TYR A 1 110 ? 3.095 8.985 8.596 1.00 89.50 110 TYR A N 1
ATOM 846 C CA . TYR A 1 110 ? 1.828 8.911 7.868 1.00 89.50 110 TYR A CA 1
ATOM 847 C C . TYR A 1 110 ? 0.730 8.344 8.755 1.00 89.50 110 TYR A C 1
ATOM 849 O O . TYR A 1 110 ? 0.853 7.249 9.295 1.00 89.50 110 TYR A O 1
ATOM 857 N N . ASP A 1 111 ? -0.386 9.055 8.860 1.00 89.38 111 ASP A N 1
ATOM 858 C CA . ASP A 1 111 ? -1.531 8.571 9.613 1.00 89.38 111 ASP A CA 1
ATOM 859 C C . ASP A 1 111 ? -2.304 7.524 8.801 1.00 89.38 111 ASP A C 1
ATOM 861 O O . ASP A 1 111 ? -3.073 7.834 7.885 1.00 89.38 111 ASP A O 1
ATOM 865 N N . LEU A 1 112 ? -2.106 6.254 9.158 1.00 90.38 112 LEU A N 1
ATOM 866 C CA . LEU A 1 112 ? -2.774 5.124 8.528 1.00 90.38 112 LEU A CA 1
ATOM 867 C C . LEU A 1 112 ? -4.199 4.921 9.042 1.00 90.38 112 LEU A C 1
ATOM 869 O O . LEU A 1 112 ? -4.848 3.969 8.607 1.00 90.38 112 LEU A O 1
ATOM 873 N N . THR A 1 113 ? -4.711 5.761 9.941 1.00 86.19 113 THR A N 1
ATOM 874 C CA . THR A 1 113 ? -6.102 5.712 10.416 1.00 86.19 113 THR A CA 1
ATOM 875 C C . THR A 1 113 ? -7.032 6.595 9.590 1.00 86.19 113 THR A C 1
ATOM 877 O O . THR A 1 113 ? -8.206 6.258 9.479 1.00 86.19 113 THR A O 1
ATOM 880 N N . LYS A 1 114 ? -6.513 7.647 8.941 1.00 79.12 114 LYS A N 1
ATOM 881 C CA . LYS A 1 114 ? -7.307 8.614 8.158 1.00 79.12 114 LYS A CA 1
ATOM 882 C C . LYS A 1 114 ? -7.812 8.031 6.835 1.00 79.12 114 LYS A C 1
ATOM 884 O O . LYS A 1 114 ? -7.161 7.171 6.223 1.00 79.12 114 LYS A O 1
ATOM 889 N N . ARG A 1 115 ? -9.009 8.461 6.410 1.00 76.25 115 ARG A N 1
ATOM 890 C CA . ARG A 1 115 ? -9.799 7.835 5.327 1.00 76.25 115 ARG A CA 1
ATOM 891 C C . ARG A 1 115 ? -10.570 8.857 4.485 1.00 76.25 115 ARG A C 1
ATOM 893 O O . ARG A 1 115 ? -10.876 9.949 4.951 1.00 76.25 115 ARG A O 1
ATOM 900 N N . GLY A 1 116 ? -10.944 8.473 3.262 1.00 65.94 116 GLY A N 1
ATOM 901 C CA . GLY A 1 116 ? -11.932 9.197 2.447 1.00 65.94 116 GLY A CA 1
ATOM 902 C C . GLY A 1 116 ? -11.664 10.702 2.284 1.00 65.94 116 GLY A C 1
ATOM 903 O O . GLY A 1 116 ? -10.597 11.103 1.838 1.00 65.94 116 GLY A O 1
ATOM 904 N N . ILE A 1 117 ? -12.641 11.546 2.632 1.00 57.31 117 ILE A N 1
ATOM 905 C CA . ILE A 1 117 ? -12.539 13.015 2.512 1.00 57.31 117 ILE A CA 1
ATOM 906 C C . ILE A 1 117 ? -11.460 13.614 3.426 1.00 57.31 117 ILE A C 1
ATOM 908 O O . ILE A 1 117 ? -10.838 14.607 3.055 1.00 57.31 117 ILE A O 1
ATOM 912 N N . GLU A 1 118 ? -11.178 13.008 4.581 1.00 64.56 118 GLU A N 1
ATOM 913 C CA . GLU A 1 118 ? -10.169 13.518 5.525 1.00 64.56 118 GLU A CA 1
ATOM 914 C C . GLU A 1 118 ? -8.756 13.495 4.933 1.00 64.56 118 GLU A C 1
ATOM 916 O O . GLU A 1 118 ? -7.895 14.283 5.316 1.00 64.56 118 GLU A O 1
ATOM 921 N N . VAL A 1 119 ? -8.537 12.615 3.955 1.00 61.59 119 VAL A N 1
ATOM 922 C CA . VAL A 1 119 ? -7.290 12.477 3.204 1.00 61.59 119 VAL A CA 1
ATOM 923 C C . VAL A 1 119 ? -7.075 13.621 2.203 1.00 61.59 119 VAL A C 1
ATOM 925 O O . VAL A 1 119 ? -5.926 13.957 1.922 1.00 61.59 119 VAL A O 1
ATOM 928 N N . LEU A 1 120 ? -8.145 14.244 1.694 1.00 59.94 120 LEU A N 1
ATOM 929 C CA . LEU A 1 120 ? -8.057 15.381 0.764 1.00 59.94 120 LEU A CA 1
ATOM 930 C C . LEU A 1 120 ? -7.583 16.667 1.460 1.00 59.94 120 LEU A C 1
ATOM 932 O O . LEU A 1 120 ? -7.144 17.603 0.795 1.00 59.94 120 LEU A O 1
ATOM 936 N N . SER A 1 121 ? -7.649 16.713 2.793 1.00 63.66 121 SER A N 1
ATOM 937 C CA . SER A 1 121 ? -7.083 17.798 3.588 1.00 63.66 121 SER A CA 1
ATOM 938 C C . SER A 1 121 ? -5.596 17.531 3.836 1.00 63.66 121 SER A C 1
ATOM 940 O O . SER A 1 121 ? -5.212 16.836 4.781 1.00 63.66 121 SER A O 1
ATOM 942 N N . SER A 1 122 ? -4.741 18.076 2.965 1.00 55.03 122 SER A N 1
ATOM 943 C CA . SER A 1 122 ? -3.279 17.892 2.973 1.00 55.03 122 SER A CA 1
ATOM 944 C C . SER A 1 122 ? -2.618 18.237 4.314 1.00 55.03 122 SER A C 1
ATOM 946 O O . SER A 1 122 ? -1.560 17.714 4.644 1.00 55.03 122 SER A O 1
ATOM 948 N N . THR A 1 123 ? -3.251 19.093 5.116 1.00 55.66 123 THR A N 1
ATOM 949 C CA . THR A 1 123 ? -2.787 19.517 6.443 1.00 55.66 123 THR A CA 1
ATOM 950 C C . THR A 1 123 ? -2.845 18.410 7.499 1.00 55.66 123 THR A C 1
ATOM 952 O O . THR A 1 123 ? -2.286 18.581 8.577 1.00 55.66 123 THR A O 1
ATOM 955 N N . SER A 1 124 ? -3.508 17.284 7.216 1.00 58.56 124 SER A N 1
ATOM 956 C CA . SER A 1 124 ? -3.827 16.250 8.204 1.00 58.56 124 SER A CA 1
ATOM 957 C C . SER A 1 124 ? -3.257 14.872 7.852 1.00 58.56 124 SER A C 1
ATOM 959 O O . SER A 1 124 ? -3.620 13.893 8.479 1.00 58.56 124 SER A O 1
ATOM 961 N N . SER A 1 125 ? -2.358 14.706 6.882 1.00 65.62 125 SER A N 1
ATOM 962 C CA . SER A 1 125 ? -1.842 13.364 6.532 1.00 65.62 125 SER A CA 1
ATOM 963 C C . SER A 1 125 ? -0.899 12.754 7.579 1.00 65.62 125 SER A C 1
ATOM 965 O O . SER A 1 125 ? -0.585 11.566 7.483 1.00 65.62 125 SER A O 1
ATOM 967 N N . ARG A 1 126 ? -0.467 13.538 8.577 1.00 79.31 126 ARG A N 1
ATOM 968 C CA . ARG A 1 126 ? 0.505 13.127 9.594 1.00 79.31 126 ARG A CA 1
ATOM 969 C C . ARG A 1 126 ? -0.111 12.871 10.967 1.00 79.31 126 ARG A C 1
ATOM 971 O O . ARG A 1 126 ? -1.166 13.411 11.311 1.00 79.31 126 ARG A O 1
ATOM 978 N N . VAL A 1 127 ? 0.557 12.011 11.727 1.00 78.75 127 VAL A N 1
ATOM 979 C CA . VAL A 1 127 ? 0.263 11.717 13.132 1.00 78.75 127 VAL A CA 1
ATOM 980 C C . VAL A 1 127 ? 0.717 12.860 14.048 1.00 78.75 127 VAL A C 1
ATOM 982 O O . VAL A 1 127 ? 1.652 13.584 13.716 1.00 78.75 127 VAL A O 1
ATOM 985 N N . ASN A 1 128 ? 0.056 13.023 15.199 1.00 74.62 128 ASN A N 1
ATOM 986 C CA . ASN A 1 128 ? 0.470 13.990 16.217 1.00 74.62 128 ASN A CA 1
ATOM 987 C C . ASN A 1 128 ? 1.531 13.355 17.128 1.00 74.62 128 ASN A C 1
ATOM 989 O O . ASN A 1 128 ? 1.453 12.167 17.432 1.00 74.62 128 ASN A O 1
ATOM 993 N N . GLU A 1 129 ? 2.488 14.148 17.613 1.00 67.38 129 GLU A N 1
ATOM 994 C CA . GLU A 1 129 ? 3.626 13.657 18.415 1.00 67.38 129 GLU A CA 1
ATOM 995 C C . GLU A 1 129 ? 3.243 13.060 19.785 1.00 67.38 129 GLU A C 1
ATOM 997 O O . GLU A 1 129 ? 4.084 12.454 20.439 1.00 67.38 129 GLU A O 1
ATOM 1002 N N . GLY A 1 130 ? 1.983 13.190 20.218 1.00 67.62 130 GLY A N 1
ATOM 1003 C CA . GLY A 1 130 ? 1.484 12.621 21.477 1.00 67.62 130 GLY A CA 1
ATOM 1004 C C . GLY A 1 130 ? 1.071 11.145 21.412 1.00 67.62 130 GLY A C 1
ATOM 1005 O O . GLY A 1 130 ? 0.719 10.577 22.443 1.00 67.62 130 GLY A O 1
ATOM 1006 N N . ASP A 1 131 ? 1.082 10.526 20.229 1.00 72.00 131 ASP A N 1
ATOM 1007 C CA . ASP A 1 131 ? 0.711 9.120 20.068 1.00 72.00 131 ASP A CA 1
ATOM 1008 C C . ASP A 1 131 ? 1.884 8.195 20.437 1.00 72.00 131 ASP A C 1
ATOM 1010 O O . ASP A 1 131 ? 3.001 8.370 19.953 1.00 72.00 131 ASP A O 1
ATOM 1014 N N . GLY A 1 132 ? 1.626 7.183 21.272 1.00 82.75 132 GLY A N 1
ATOM 1015 C CA . GLY A 1 132 ? 2.646 6.225 21.710 1.00 82.75 132 GLY A CA 1
ATOM 1016 C C . GLY A 1 132 ? 3.277 5.444 20.551 1.00 82.75 132 GLY A C 1
ATOM 1017 O O . GLY A 1 132 ? 2.586 5.019 19.616 1.00 82.75 132 GLY A O 1
ATOM 1018 N N . LEU A 1 133 ? 4.594 5.237 20.623 1.00 86.88 133 LEU A N 1
ATOM 1019 C CA . LEU A 1 133 ? 5.339 4.377 19.705 1.00 86.88 133 LEU A CA 1
ATOM 1020 C C . LEU A 1 133 ? 5.487 2.976 20.303 1.00 86.88 133 LEU A C 1
ATOM 1022 O O . LEU A 1 133 ? 5.764 2.829 21.487 1.00 86.88 133 LEU A O 1
ATOM 1026 N N . ILE A 1 134 ? 5.358 1.963 19.453 1.00 87.81 134 ILE A N 1
ATOM 1027 C CA . ILE A 1 134 ? 5.586 0.551 19.760 1.00 87.81 134 ILE A CA 1
ATOM 1028 C C . ILE A 1 134 ? 6.570 0.026 18.722 1.00 87.81 134 ILE A C 1
ATOM 1030 O O . ILE A 1 134 ? 6.311 0.116 17.520 1.00 87.81 134 ILE A O 1
ATOM 1034 N N . ASN A 1 135 ? 7.721 -0.477 19.173 1.00 85.50 135 ASN A N 1
ATOM 1035 C CA . ASN A 1 135 ? 8.803 -0.965 18.305 1.00 85.50 135 ASN A CA 1
ATOM 1036 C C . ASN A 1 135 ? 9.181 0.016 17.167 1.00 85.50 135 ASN A C 1
ATOM 1038 O O . ASN A 1 135 ? 9.440 -0.391 16.035 1.00 85.50 135 ASN A O 1
ATOM 1042 N N . GLY A 1 136 ? 9.171 1.326 17.442 1.00 81.94 136 GLY A N 1
ATOM 1043 C CA . GLY A 1 136 ? 9.509 2.364 16.457 1.00 81.94 136 GLY A CA 1
ATOM 1044 C C . GLY A 1 136 ? 8.405 2.712 15.446 1.00 81.94 136 GLY A C 1
ATOM 1045 O O . GLY A 1 136 ? 8.658 3.499 14.536 1.00 81.94 136 GLY A O 1
ATOM 1046 N N . MET A 1 137 ? 7.191 2.177 15.606 1.00 85.69 137 MET A N 1
ATOM 1047 C CA . MET A 1 137 ? 6.011 2.510 14.803 1.00 85.69 137 MET A CA 1
ATOM 1048 C C . MET A 1 137 ? 4.923 3.120 15.694 1.00 85.69 137 MET A C 1
ATOM 1050 O O . MET A 1 137 ? 4.755 2.703 16.835 1.00 85.69 137 MET A O 1
ATOM 1054 N N . TYR A 1 138 ? 4.137 4.077 15.201 1.00 90.38 138 TYR A N 1
ATOM 1055 C CA . TYR A 1 138 ? 3.015 4.607 15.986 1.00 90.38 138 TYR A CA 1
ATOM 1056 C C . TYR A 1 138 ? 1.965 3.521 16.239 1.00 90.38 138 TYR A C 1
ATOM 1058 O O . TYR A 1 138 ? 1.486 2.891 15.295 1.00 90.38 138 TYR A O 1
ATOM 1066 N N . ALA A 1 139 ? 1.550 3.336 17.493 1.00 89.00 139 ALA A N 1
ATOM 1067 C CA . ALA A 1 139 ? 0.631 2.267 17.895 1.00 89.00 139 ALA A CA 1
ATOM 1068 C C . ALA A 1 139 ? -0.689 2.281 17.101 1.00 89.00 139 ALA A C 1
ATOM 1070 O O . ALA A 1 139 ? -1.230 1.239 16.722 1.00 89.00 139 ALA A O 1
ATOM 1071 N N . LYS A 1 140 ? -1.192 3.476 16.773 1.00 88.50 140 LYS A N 1
ATOM 1072 C CA . LYS A 1 140 ? -2.406 3.649 15.961 1.00 88.50 140 LYS A CA 1
ATOM 1073 C C . LYS A 1 140 ? -2.249 3.212 14.499 1.00 88.50 140 LYS A C 1
ATOM 1075 O O . LYS A 1 140 ? -3.234 2.840 13.865 1.00 88.50 140 LYS A O 1
ATOM 1080 N N . ASN A 1 141 ? -1.023 3.225 13.978 1.00 91.31 141 ASN A N 1
ATOM 1081 C CA . ASN A 1 141 ? -0.701 2.827 12.610 1.00 91.31 141 ASN A CA 1
ATOM 1082 C C . ASN A 1 141 ? -0.558 1.307 12.457 1.00 91.31 141 ASN A C 1
ATOM 1084 O O . ASN A 1 141 ? -0.561 0.803 11.334 1.00 91.31 141 ASN A O 1
ATOM 1088 N N . ILE A 1 142 ? -0.481 0.559 13.558 1.00 90.31 142 ILE A N 1
ATOM 1089 C CA . ILE A 1 142 ? -0.387 -0.901 13.526 1.00 90.31 142 ILE A CA 1
ATOM 1090 C C . ILE A 1 142 ? -1.765 -1.485 13.195 1.00 90.31 142 ILE A C 1
ATOM 1092 O O . ILE A 1 142 ? -2.671 -1.485 14.026 1.00 90.31 142 ILE A O 1
ATOM 1096 N N . GLY A 1 143 ? -1.937 -1.967 11.960 1.00 90.00 143 GLY A N 1
ATOM 1097 C CA . GLY A 1 143 ? -3.141 -2.674 11.504 1.00 90.00 143 GLY A CA 1
ATOM 1098 C C . GLY A 1 143 ? -4.477 -1.971 11.816 1.00 90.00 143 GLY A C 1
ATOM 1099 O O . GLY A 1 143 ? -5.359 -2.585 12.423 1.00 90.00 143 GLY A O 1
ATOM 1100 N N . PRO A 1 144 ? -4.689 -0.695 11.438 1.00 91.50 144 PRO A N 1
ATOM 1101 C CA . PRO A 1 144 ? -5.906 0.054 11.777 1.00 91.50 144 PRO A CA 1
ATOM 1102 C C . PRO A 1 144 ? -7.196 -0.488 11.137 1.00 91.50 144 PRO A C 1
ATOM 1104 O O . PRO A 1 144 ? -8.290 -0.087 11.516 1.00 91.50 144 PRO A O 1
ATOM 1107 N N . GLY A 1 145 ? -7.091 -1.379 10.149 1.00 90.38 145 GLY A N 1
ATOM 1108 C CA . GLY A 1 145 ? -8.209 -2.085 9.507 1.00 90.38 145 GLY A CA 1
ATOM 1109 C C . GLY A 1 145 ? -8.410 -3.519 10.005 1.00 90.38 145 GLY A C 1
ATOM 1110 O O . GLY A 1 145 ? -9.105 -4.295 9.340 1.00 90.38 145 GLY A O 1
ATOM 1111 N N . LEU A 1 146 ? -7.777 -3.878 11.125 1.00 92.44 146 LEU A N 1
ATOM 1112 C CA . LEU A 1 146 ? -7.875 -5.174 11.798 1.00 92.44 146 LEU A CA 1
ATOM 1113 C C . LEU A 1 146 ? -8.559 -5.029 13.164 1.00 92.44 146 LEU A C 1
ATOM 1115 O O . LEU A 1 146 ? -8.647 -3.929 13.709 1.00 92.44 146 LEU A O 1
ATOM 1119 N N . GLY A 1 147 ? -9.035 -6.144 13.720 1.00 90.69 147 GLY A N 1
ATOM 1120 C CA . GLY A 1 147 ? -9.715 -6.187 15.016 1.00 90.69 147 GLY A CA 1
ATOM 1121 C C . GLY A 1 147 ? -11.236 -6.304 14.925 1.00 90.69 147 GLY A C 1
ATOM 1122 O O . GLY A 1 147 ? -11.827 -6.290 13.846 1.00 90.69 147 GLY A O 1
ATOM 1123 N N . ARG A 1 148 ? -11.875 -6.437 16.094 1.00 85.94 148 ARG A N 1
ATOM 1124 C CA . ARG A 1 148 ? -13.285 -6.852 16.236 1.00 85.94 148 ARG A CA 1
ATOM 1125 C C . ARG A 1 148 ? -14.276 -5.975 15.465 1.00 85.94 148 ARG A C 1
ATOM 1127 O O . ARG A 1 148 ? -15.186 -6.507 14.843 1.00 85.94 148 ARG A O 1
ATOM 1134 N N . GLU A 1 149 ? -14.068 -4.661 15.436 1.00 85.81 149 GLU A N 1
ATOM 1135 C CA . GLU A 1 149 ? -14.953 -3.715 14.733 1.00 85.81 149 GLU A CA 1
ATOM 1136 C C . GLU A 1 149 ? -14.736 -3.687 13.211 1.00 85.81 149 GLU A C 1
ATOM 1138 O O . GLU A 1 149 ? -15.556 -3.167 12.460 1.00 85.81 149 GLU A O 1
ATOM 1143 N N . ARG A 1 150 ? -13.627 -4.260 12.729 1.00 88.00 150 ARG A N 1
ATOM 1144 C CA . ARG A 1 150 ? -13.216 -4.243 11.317 1.00 88.00 150 ARG A CA 1
ATOM 1145 C C . ARG A 1 150 ? -13.408 -5.594 10.619 1.00 88.00 150 ARG A C 1
ATOM 1147 O O . ARG A 1 150 ? -13.058 -5.749 9.439 1.00 88.00 150 ARG A O 1
ATOM 1154 N N . ILE A 1 151 ? -14.023 -6.566 11.290 1.00 89.94 151 ILE A N 1
ATOM 1155 C CA . ILE A 1 151 ? -14.371 -7.880 10.736 1.00 89.94 151 ILE A CA 1
ATOM 1156 C C . ILE A 1 151 ? -15.825 -7.860 10.254 1.00 89.94 151 ILE A C 1
ATOM 1158 O O . ILE A 1 151 ? -16.727 -7.432 10.964 1.00 89.94 151 ILE A O 1
ATOM 1162 N N . TYR A 1 152 ? -16.054 -8.308 9.018 1.00 88.94 152 TYR A N 1
ATOM 1163 C CA . TYR A 1 152 ? -17.404 -8.397 8.465 1.00 88.94 152 TYR A CA 1
ATOM 1164 C C . TYR A 1 152 ? -18.188 -9.521 9.147 1.00 88.94 152 TYR A C 1
ATOM 1166 O O . TYR A 1 152 ? -17.731 -10.665 9.191 1.00 88.94 152 TYR A O 1
ATOM 1174 N N . GLU A 1 153 ? -19.382 -9.196 9.638 1.00 89.62 153 GLU A N 1
ATOM 1175 C CA . GLU A 1 153 ? -20.275 -10.139 10.298 1.00 89.62 153 GLU A CA 1
ATOM 1176 C C . GLU A 1 153 ? -21.444 -10.524 9.372 1.00 89.62 153 GLU A C 1
ATOM 1178 O O . GLU A 1 153 ? -22.369 -9.728 9.184 1.00 89.62 153 GLU A O 1
ATOM 1183 N N . PRO A 1 154 ? -21.445 -11.738 8.788 1.00 91.00 154 PRO A N 1
ATOM 1184 C CA . PRO A 1 154 ? -22.517 -12.166 7.900 1.00 91.00 154 PRO A CA 1
ATOM 1185 C C . PRO A 1 154 ? -23.821 -12.386 8.672 1.00 91.00 154 PRO A C 1
ATOM 1187 O O . PRO A 1 154 ? -23.859 -13.075 9.699 1.00 91.00 154 PRO A O 1
ATOM 1190 N N . ARG A 1 155 ? -24.914 -11.836 8.134 1.00 92.25 155 ARG A N 1
ATOM 1191 C CA . ARG A 1 155 ? -26.267 -11.963 8.684 1.00 92.25 155 ARG A CA 1
ATOM 1192 C C . ARG A 1 155 ? -27.256 -12.380 7.602 1.00 92.25 155 ARG A C 1
ATOM 1194 O O . ARG A 1 155 ? -27.201 -11.876 6.486 1.00 92.25 155 ARG A O 1
ATOM 1201 N N . ILE A 1 156 ? -28.177 -13.277 7.947 1.00 93.06 156 ILE A N 1
ATOM 1202 C CA . ILE A 1 156 ? -29.277 -13.727 7.085 1.00 93.06 156 ILE A CA 1
ATOM 1203 C C . ILE A 1 156 ? -30.576 -13.485 7.854 1.00 93.06 156 ILE A C 1
ATOM 1205 O O . ILE A 1 156 ? -30.714 -13.947 8.984 1.00 93.06 156 ILE A O 1
ATOM 1209 N N . TYR A 1 157 ? -31.501 -12.711 7.278 1.00 94.75 157 TYR A N 1
ATOM 1210 C CA . TYR A 1 157 ? -32.732 -12.264 7.955 1.00 94.75 157 TYR A CA 1
ATOM 1211 C C . TYR A 1 157 ? -32.487 -11.632 9.344 1.00 94.75 157 TYR A C 1
ATOM 1213 O O . TYR A 1 157 ? -33.274 -11.804 10.266 1.00 94.75 157 TYR A O 1
ATOM 1221 N N . GLY A 1 158 ? -31.364 -10.926 9.515 1.00 93.62 158 GLY A N 1
ATOM 1222 C CA . GLY A 1 158 ? -30.971 -10.289 10.781 1.00 93.62 158 GLY A CA 1
ATOM 1223 C C . GLY A 1 158 ? -30.206 -11.191 11.759 1.00 93.62 158 GLY A C 1
ATOM 1224 O O . GLY A 1 158 ? -29.511 -10.678 12.641 1.00 93.62 158 GLY A O 1
ATOM 1225 N N . PHE A 1 159 ? -30.238 -12.511 11.567 1.00 94.50 159 PHE A N 1
ATOM 1226 C CA . PHE A 1 159 ? -29.545 -13.477 12.417 1.00 94.50 159 PHE A CA 1
ATOM 1227 C C . PHE A 1 159 ? -28.100 -13.684 11.970 1.00 94.50 159 PHE A C 1
ATOM 1229 O O . PHE A 1 159 ? -27.817 -13.819 10.779 1.00 94.50 159 PHE A O 1
ATOM 1236 N N . ARG A 1 160 ? -27.180 -13.737 12.938 1.00 93.75 160 ARG A N 1
ATOM 1237 C CA . ARG A 1 160 ? -25.765 -14.043 12.692 1.00 93.75 160 ARG A CA 1
ATOM 1238 C C . ARG A 1 160 ? -25.630 -15.448 12.113 1.00 93.75 160 ARG A C 1
ATOM 1240 O O . ARG A 1 160 ? -26.190 -16.401 12.657 1.00 93.75 160 ARG A O 1
ATOM 1247 N N . VAL A 1 161 ? -24.855 -15.586 11.041 1.00 93.38 161 VAL A N 1
ATOM 1248 C CA . VAL A 1 161 ? -24.528 -16.908 10.496 1.00 93.38 161 VAL A CA 1
ATOM 1249 C C . VAL A 1 161 ? -23.566 -17.608 11.454 1.00 93.38 161 VAL A C 1
ATOM 1251 O O . VAL A 1 161 ? -22.505 -17.077 11.774 1.00 93.38 161 VAL A O 1
ATOM 1254 N N . SER A 1 162 ? -23.938 -18.806 11.912 1.00 91.12 162 SER A N 1
ATOM 1255 C CA . SER A 1 162 ? -23.095 -19.614 12.799 1.00 91.12 162 SER A CA 1
ATOM 1256 C C . SER A 1 162 ? -21.758 -19.960 12.139 1.00 91.12 162 SER A C 1
ATOM 1258 O O . SER A 1 162 ? -21.711 -20.321 10.965 1.00 91.12 162 SER A O 1
ATOM 1260 N N . GLU A 1 163 ? -20.676 -19.955 12.915 1.00 89.94 163 GLU A N 1
ATOM 1261 C CA . GLU A 1 163 ? -19.354 -20.410 12.466 1.00 89.94 163 GLU A CA 1
ATOM 1262 C C . GLU A 1 163 ? -19.350 -21.884 12.046 1.00 89.94 163 GLU A C 1
ATOM 1264 O O . GLU A 1 163 ? -18.615 -22.271 11.140 1.00 89.94 163 GLU A O 1
ATOM 1269 N N . ARG A 1 164 ? -20.232 -22.706 12.630 1.00 90.38 164 ARG A N 1
ATOM 1270 C CA . ARG A 1 164 ? -20.387 -24.119 12.251 1.00 90.38 164 ARG A CA 1
ATOM 1271 C C . ARG A 1 164 ? -21.051 -24.297 10.884 1.00 90.38 164 ARG A C 1
ATOM 1273 O O . ARG A 1 164 ? -20.943 -25.368 10.293 1.00 90.38 164 ARG A O 1
ATOM 1280 N N . ALA A 1 165 ? -21.738 -23.275 10.368 1.00 91.50 165 ALA A N 1
ATOM 1281 C CA . ALA A 1 165 ? -22.377 -23.346 9.060 1.00 91.50 165 ALA A CA 1
ATOM 1282 C C . ALA A 1 165 ? -21.325 -23.440 7.946 1.00 91.50 165 ALA A C 1
ATOM 1284 O O . ALA A 1 165 ? -20.235 -22.876 8.056 1.00 91.50 165 ALA A O 1
ATOM 1285 N N . ARG A 1 166 ? -21.657 -24.108 6.833 1.00 89.12 166 ARG A N 1
ATOM 1286 C CA . ARG A 1 166 ? -20.749 -24.240 5.676 1.00 89.12 166 ARG A CA 1
ATOM 1287 C C . ARG A 1 166 ? -20.359 -22.881 5.083 1.00 89.12 166 ARG A C 1
ATOM 1289 O O . ARG A 1 166 ? -19.212 -22.698 4.703 1.00 89.12 166 ARG A O 1
ATOM 1296 N N . SER A 1 167 ? -21.304 -21.943 5.045 1.00 86.94 167 SER A N 1
ATOM 1297 C CA . SER A 1 167 ? -21.121 -20.548 4.619 1.00 86.94 167 SER A CA 1
ATOM 1298 C C . SER A 1 167 ? -20.814 -19.598 5.785 1.00 86.94 167 SER A C 1
ATOM 1300 O O . SER A 1 167 ? -20.990 -18.388 5.657 1.00 86.94 167 SER A O 1
ATOM 1302 N N . GLY A 1 168 ? -20.438 -20.139 6.947 1.00 87.06 168 GLY A N 1
ATOM 1303 C CA . GLY A 1 168 ? -20.057 -19.342 8.103 1.00 87.06 168 GLY A CA 1
ATOM 1304 C C . GLY A 1 168 ? -18.716 -18.632 7.892 1.00 87.06 168 GLY A C 1
ATOM 1305 O O . GLY A 1 168 ? -17.955 -18.994 6.990 1.00 87.06 168 GLY A O 1
ATOM 1306 N N . PRO A 1 169 ? -18.391 -17.642 8.738 1.00 87.50 169 PRO A N 1
ATOM 1307 C CA . PRO A 1 169 ? -17.070 -17.028 8.744 1.00 87.50 169 PRO A CA 1
ATOM 1308 C C . PRO A 1 169 ? -15.959 -18.083 8.858 1.00 87.50 169 PRO A C 1
ATOM 1310 O O . PRO A 1 169 ? -16.095 -19.080 9.574 1.00 87.50 169 PRO A O 1
ATOM 1313 N N . ARG A 1 170 ? -14.850 -17.875 8.148 1.00 87.25 170 ARG A N 1
ATOM 1314 C CA . ARG A 1 170 ? -13.650 -18.720 8.207 1.00 87.25 170 ARG A CA 1
ATOM 1315 C C . ARG A 1 170 ? -12.428 -17.845 8.400 1.00 87.25 170 ARG A C 1
ATOM 1317 O O . ARG A 1 170 ? -12.412 -16.710 7.932 1.00 87.25 170 ARG A O 1
ATOM 1324 N N . MET A 1 171 ? -11.418 -18.402 9.065 1.00 87.12 171 MET A N 1
ATOM 1325 C CA . MET A 1 171 ? -10.112 -17.763 9.250 1.00 87.12 171 MET A CA 1
ATOM 1326 C C . MET A 1 171 ? -10.217 -16.339 9.826 1.00 87.12 171 MET A C 1
ATOM 1328 O O . MET A 1 171 ? -9.511 -15.437 9.386 1.00 87.12 171 MET A O 1
ATOM 1332 N N . GLN A 1 172 ? -11.118 -16.123 10.797 1.00 86.69 172 GLN A N 1
ATOM 1333 C CA . GLN A 1 172 ? -11.261 -14.815 11.452 1.00 86.69 172 GLN A CA 1
ATOM 1334 C C . GLN A 1 172 ? -9.953 -14.363 12.111 1.00 86.69 172 GLN A C 1
ATOM 1336 O O . GLN A 1 172 ? -9.649 -13.174 12.067 1.00 86.69 172 GLN A O 1
ATOM 1341 N N . TRP A 1 173 ? -9.152 -15.319 12.592 1.00 88.00 173 TRP A N 1
ATOM 1342 C CA . TRP A 1 173 ? -7.830 -15.109 13.181 1.00 88.00 173 TRP A CA 1
ATOM 1343 C C . TRP A 1 173 ? -6.862 -14.316 12.292 1.00 88.00 173 TRP A C 1
ATOM 1345 O O . TRP A 1 173 ? -6.082 -13.526 12.806 1.00 88.00 173 TRP A O 1
ATOM 1355 N N . LEU A 1 174 ? -6.962 -14.421 10.958 1.00 88.44 174 LEU A N 1
ATOM 1356 C CA . LEU A 1 174 ? -6.151 -13.610 10.032 1.00 88.44 174 LEU A CA 1
ATOM 1357 C C . LEU A 1 174 ? -6.454 -12.109 10.132 1.00 88.44 174 LEU A C 1
ATOM 1359 O O . LEU A 1 174 ? -5.713 -11.284 9.605 1.00 88.44 174 LEU A O 1
ATOM 1363 N N . ARG A 1 175 ? -7.589 -11.750 10.737 1.00 90.62 175 ARG A N 1
ATOM 1364 C CA . ARG A 1 175 ? -8.059 -10.372 10.889 1.00 90.62 175 ARG A CA 1
ATOM 1365 C C . ARG A 1 175 ? -8.188 -9.948 12.349 1.00 90.62 175 ARG A C 1
ATOM 1367 O O . ARG A 1 175 ? -8.693 -8.854 12.619 1.00 90.62 175 ARG A O 1
ATOM 1374 N N . GLU A 1 176 ? -7.766 -10.804 13.273 1.00 89.62 176 GLU A N 1
ATOM 1375 C CA . GLU A 1 176 ? -7.727 -10.482 14.690 1.00 89.62 176 GLU A CA 1
ATOM 1376 C C . GLU A 1 176 ? -6.633 -9.451 14.971 1.00 89.62 176 GLU A C 1
A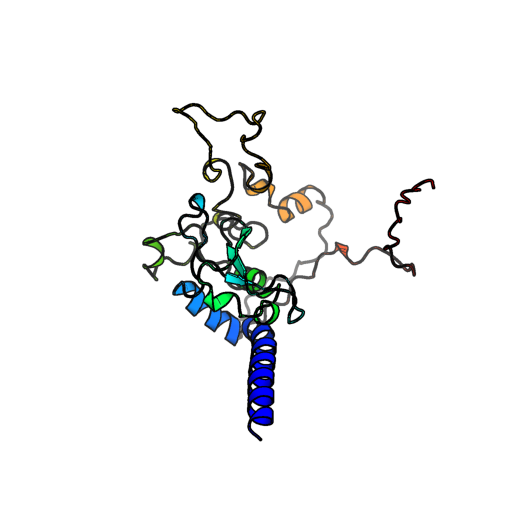TOM 1378 O O . GLU A 1 176 ? -5.622 -9.350 14.278 1.00 89.62 176 GLU A O 1
ATOM 1383 N N . ARG A 1 177 ? -6.884 -8.638 15.990 1.00 90.44 177 ARG A N 1
ATOM 1384 C CA . ARG A 1 177 ? -5.948 -7.662 16.534 1.00 90.44 177 ARG A CA 1
ATOM 1385 C C . ARG A 1 177 ? -6.124 -7.696 18.052 1.00 90.44 177 ARG A C 1
ATOM 1387 O O . ARG A 1 177 ? -7.286 -7.680 18.482 1.00 90.44 177 ARG A O 1
ATOM 1394 N N . PRO A 1 178 ? -5.035 -7.754 18.838 1.00 89.75 178 PRO A N 1
ATOM 1395 C CA . PRO A 1 178 ? -5.112 -7.704 20.294 1.00 89.75 178 PRO A CA 1
ATOM 1396 C C . PRO A 1 178 ? -5.921 -6.501 20.781 1.00 89.75 178 PRO A C 1
ATOM 1398 O O . PRO A 1 178 ? -5.907 -5.437 20.154 1.00 89.75 178 PRO A O 1
ATOM 1401 N N . THR A 1 179 ? -6.653 -6.677 21.882 1.00 86.69 179 THR A N 1
ATOM 1402 C CA . THR A 1 179 ? -7.415 -5.584 22.503 1.00 86.69 179 THR A CA 1
ATOM 1403 C C . THR A 1 179 ? -6.493 -4.565 23.154 1.00 86.69 179 THR A C 1
ATOM 1405 O O . THR A 1 179 ? -6.745 -3.370 23.028 1.00 86.69 179 THR A O 1
ATOM 1408 N N . ASP A 1 180 ? -5.428 -5.035 23.808 1.00 89.00 180 ASP A N 1
ATOM 1409 C CA . ASP A 1 180 ? -4.336 -4.184 24.262 1.00 89.00 180 ASP A CA 1
ATOM 1410 C C . ASP A 1 180 ? -3.205 -4.225 23.232 1.00 89.00 180 ASP A C 1
ATOM 1412 O O . ASP A 1 180 ? -2.617 -5.267 22.949 1.00 89.00 180 ASP A O 1
ATOM 1416 N N . ILE A 1 181 ? -2.915 -3.071 22.639 1.00 86.62 181 ILE A N 1
ATOM 1417 C CA . ILE A 1 181 ? -1.880 -2.941 21.614 1.00 86.62 181 ILE A CA 1
ATOM 1418 C C . ILE A 1 181 ? -0.470 -3.095 22.206 1.00 86.62 181 ILE A C 1
ATOM 1420 O O . ILE A 1 181 ? 0.448 -3.468 21.479 1.00 86.62 181 ILE A O 1
ATOM 1424 N N . ASN A 1 182 ? -0.301 -2.861 23.513 1.00 86.81 182 ASN A N 1
ATOM 1425 C CA . ASN A 1 182 ? 0.987 -2.969 24.207 1.00 86.81 182 ASN A CA 1
ATOM 1426 C C . ASN A 1 182 ? 1.477 -4.419 24.340 1.00 86.81 182 ASN A C 1
ATOM 1428 O O . ASN A 1 182 ? 2.640 -4.644 24.676 1.00 86.81 182 ASN A O 1
ATOM 1432 N N . GLU A 1 183 ? 0.619 -5.404 24.055 1.00 88.69 183 GLU A N 1
ATOM 1433 C CA . GLU A 1 183 ? 1.019 -6.808 23.905 1.00 88.69 183 GLU A CA 1
ATOM 1434 C C . GLU A 1 183 ? 1.959 -7.012 22.706 1.00 88.69 183 GLU A C 1
ATOM 1436 O O . GLU A 1 183 ? 2.731 -7.965 22.685 1.00 88.69 183 GLU A O 1
ATOM 1441 N N . LEU A 1 184 ? 1.929 -6.107 21.719 1.00 87.00 184 LEU A N 1
ATOM 1442 C CA . LEU A 1 184 ? 2.824 -6.140 20.559 1.00 87.00 184 LEU A CA 1
ATOM 1443 C C . LEU A 1 184 ? 4.194 -5.499 20.835 1.00 87.00 184 LEU A C 1
ATOM 1445 O O . LEU A 1 184 ? 5.053 -5.512 19.954 1.00 87.00 184 LEU A O 1
ATOM 1449 N N . ASP A 1 185 ? 4.414 -4.919 22.017 1.00 89.31 185 ASP A N 1
ATOM 1450 C CA . ASP A 1 185 ? 5.682 -4.286 22.392 1.00 89.31 185 ASP A CA 1
ATOM 1451 C C . ASP A 1 185 ? 6.738 -5.331 22.784 1.00 89.31 185 ASP A C 1
ATOM 1453 O O . ASP A 1 185 ? 7.054 -5.551 23.955 1.00 89.31 185 ASP A O 1
ATOM 1457 N N . GLU A 1 186 ? 7.264 -6.016 21.767 1.00 87.94 186 GLU A N 1
ATOM 1458 C CA . GLU A 1 186 ? 8.316 -7.024 21.900 1.00 87.94 186 GLU A CA 1
ATOM 1459 C C . GLU A 1 186 ? 9.568 -6.484 22.605 1.00 87.94 186 GLU A C 1
ATOM 1461 O O . GLU A 1 186 ? 10.196 -7.224 23.363 1.00 87.94 186 GLU A O 1
ATOM 1466 N N . ALA A 1 187 ? 9.928 -5.212 22.389 1.00 86.12 187 ALA A N 1
ATOM 1467 C CA . ALA A 1 187 ? 11.094 -4.600 23.021 1.00 86.12 187 ALA A CA 1
ATOM 1468 C C . ALA A 1 187 ? 10.916 -4.483 24.541 1.00 86.12 187 ALA A C 1
ATOM 1470 O O . ALA A 1 187 ? 11.795 -4.904 25.297 1.00 86.12 187 ALA A O 1
ATOM 1471 N N . ARG A 1 188 ? 9.758 -3.983 24.994 1.00 87.19 188 ARG A N 1
ATOM 1472 C CA . ARG A 1 188 ? 9.421 -3.924 26.424 1.00 87.19 188 ARG A CA 1
ATOM 1473 C C . ARG A 1 188 ? 9.370 -5.318 27.048 1.00 87.19 188 ARG A C 1
ATOM 1475 O O . ARG A 1 188 ? 9.975 -5.538 28.093 1.00 87.19 188 ARG A O 1
ATOM 1482 N N . LEU A 1 189 ? 8.697 -6.268 26.393 1.00 87.44 189 LEU A N 1
ATOM 1483 C CA . LEU A 1 189 ? 8.576 -7.645 26.888 1.00 87.44 189 LEU A CA 1
ATOM 1484 C C . LEU A 1 189 ? 9.939 -8.336 27.018 1.00 87.44 189 LEU A C 1
ATOM 1486 O O . LEU A 1 189 ? 10.170 -9.070 27.978 1.00 87.44 189 LEU A O 1
ATOM 1490 N N . TYR A 1 190 ? 10.847 -8.106 26.067 1.00 87.69 190 TYR A N 1
ATOM 1491 C CA . TYR A 1 190 ? 12.201 -8.644 26.133 1.00 87.69 190 TYR A CA 1
ATOM 1492 C C . TYR A 1 190 ? 12.987 -8.059 27.311 1.00 87.69 190 TYR A C 1
ATOM 1494 O O . TYR A 1 190 ? 13.622 -8.826 28.033 1.00 87.69 190 TYR A O 1
ATOM 1502 N N . ALA A 1 191 ? 12.920 -6.739 27.524 1.00 87.50 191 ALA A N 1
ATOM 1503 C CA . ALA A 1 191 ? 13.596 -6.068 28.634 1.00 87.50 191 ALA A CA 1
ATOM 1504 C C . ALA A 1 191 ? 13.087 -6.559 30.001 1.00 87.50 191 ALA A C 1
ATOM 1506 O O . ALA A 1 191 ? 13.881 -6.830 30.894 1.00 87.50 191 ALA A O 1
ATOM 1507 N N . GLU A 1 192 ? 11.773 -6.763 30.141 1.00 88.38 192 GLU A N 1
ATOM 1508 C CA . GLU A 1 192 ? 11.168 -7.332 31.355 1.00 88.38 192 GLU A CA 1
ATOM 1509 C C . GLU A 1 192 ? 11.623 -8.777 31.622 1.00 88.38 192 GLU A C 1
ATOM 1511 O O . GLU A 1 192 ? 11.799 -9.170 32.774 1.00 88.38 192 GLU A O 1
ATOM 1516 N N . GLN A 1 193 ? 11.820 -9.576 30.569 1.00 89.88 193 GLN A N 1
ATOM 1517 C CA . GLN A 1 193 ? 12.276 -10.966 30.683 1.00 89.88 193 GLN A CA 1
ATOM 1518 C C . GLN A 1 193 ? 13.792 -11.098 30.871 1.00 89.88 193 GLN A C 1
ATOM 1520 O O . GLN A 1 193 ? 14.248 -12.121 31.379 1.00 89.88 193 GLN A O 1
ATOM 1525 N N . ASN A 1 194 ? 14.570 -10.096 30.455 1.00 88.50 194 ASN A N 1
ATOM 1526 C CA . ASN A 1 194 ? 16.033 -10.116 30.472 1.00 88.50 194 ASN A CA 1
ATOM 1527 C C . ASN A 1 194 ? 16.579 -8.845 31.151 1.00 88.50 194 ASN A C 1
ATOM 1529 O O . ASN A 1 194 ? 17.269 -8.060 30.491 1.00 88.50 194 ASN A O 1
ATOM 1533 N N . PRO A 1 195 ? 16.296 -8.631 32.452 1.00 78.88 195 PRO A N 1
ATOM 1534 C CA . PRO A 1 195 ? 16.717 -7.423 33.165 1.00 78.88 195 PRO A CA 1
ATOM 1535 C C . PRO A 1 195 ? 18.243 -7.276 33.223 1.00 78.88 195 PRO A C 1
ATOM 1537 O O . PRO A 1 195 ? 18.746 -6.163 33.222 1.00 78.88 195 PRO A O 1
ATOM 1540 N N . ASP A 1 196 ? 18.976 -8.391 33.191 1.00 77.00 196 ASP A N 1
ATOM 1541 C CA . ASP A 1 196 ? 20.442 -8.419 33.273 1.00 77.00 196 ASP A CA 1
ATOM 1542 C C . ASP A 1 196 ? 21.138 -8.289 31.901 1.00 77.00 196 ASP A C 1
ATOM 1544 O O . ASP A 1 196 ? 22.342 -8.502 31.798 1.00 77.00 196 ASP A O 1
ATOM 1548 N N . SER A 1 197 ? 20.399 -7.987 30.823 1.00 63.78 197 SER A N 1
ATOM 1549 C CA . SER A 1 197 ? 20.965 -7.800 29.472 1.00 63.78 197 SER A CA 1
ATOM 1550 C C . SER A 1 197 ? 21.417 -6.361 29.176 1.00 63.78 197 SER A C 1
ATOM 1552 O O . SER A 1 197 ? 21.546 -5.978 28.012 1.00 63.78 197 SER A O 1
ATOM 1554 N N . GLU A 1 198 ? 21.663 -5.571 30.224 1.00 57.44 198 GLU A N 1
ATOM 1555 C CA . GLU A 1 198 ? 22.280 -4.243 30.153 1.00 57.44 198 GLU A CA 1
ATOM 1556 C C . GLU A 1 198 ? 23.745 -4.338 29.684 1.00 57.44 198 GLU A C 1
ATOM 1558 O O . GLU A 1 198 ? 24.671 -4.252 30.482 1.00 57.44 198 GLU A O 1
ATOM 1563 N N . ASP A 1 199 ? 23.965 -4.497 28.380 1.00 54.28 199 ASP A N 1
ATOM 1564 C CA . ASP A 1 199 ? 25.277 -4.282 27.767 1.00 54.28 199 ASP A CA 1
ATOM 1565 C C . ASP A 1 199 ? 25.308 -2.900 27.075 1.00 54.28 199 ASP A C 1
ATOM 1567 O O . ASP A 1 199 ? 24.799 -2.722 25.967 1.00 54.28 199 ASP A O 1
ATOM 1571 N N . ASP A 1 200 ? 25.927 -1.936 27.769 1.00 49.09 200 ASP A N 1
ATOM 1572 C CA . ASP A 1 200 ? 26.745 -0.818 27.261 1.00 49.09 200 ASP A CA 1
ATOM 1573 C C . ASP A 1 200 ? 26.183 0.136 26.179 1.00 49.09 200 ASP A C 1
ATOM 1575 O O . ASP A 1 200 ? 26.722 0.224 25.075 1.00 49.09 200 ASP A O 1
ATOM 1579 N N . ASP A 1 201 ? 25.220 0.998 26.525 1.00 50.03 201 ASP A N 1
ATOM 1580 C CA . ASP A 1 201 ? 24.965 2.246 25.772 1.00 50.03 201 ASP A CA 1
ATOM 1581 C C . ASP A 1 201 ? 24.977 3.499 26.684 1.00 50.03 201 ASP A C 1
ATOM 1583 O O . ASP A 1 201 ? 24.233 4.464 26.494 1.00 50.03 201 ASP A O 1
ATOM 1587 N N . GLU A 1 202 ? 25.892 3.555 27.660 1.00 43.56 202 GLU A N 1
ATOM 1588 C CA . GLU A 1 202 ? 26.283 4.816 28.313 1.00 43.56 202 GLU A CA 1
ATOM 1589 C C . GLU A 1 202 ? 27.202 5.659 27.402 1.00 43.56 202 GLU A C 1
ATOM 1591 O O . GLU A 1 202 ? 28.355 5.931 27.725 1.00 43.56 202 GLU A O 1
ATOM 1596 N N . ASN A 1 203 ? 26.720 6.113 26.239 1.00 42.66 203 ASN A N 1
ATOM 1597 C CA . ASN A 1 203 ? 27.326 7.279 25.579 1.00 42.66 203 ASN A CA 1
ATOM 1598 C C . ASN A 1 203 ? 26.378 7.974 24.594 1.00 42.66 203 ASN A C 1
ATOM 1600 O O . ASN A 1 203 ? 26.525 7.881 23.375 1.00 42.66 203 ASN A O 1
ATOM 1604 N N . SER A 1 204 ? 25.409 8.731 25.104 1.00 40.38 204 SER A N 1
ATOM 1605 C CA . SER A 1 204 ? 24.696 9.740 24.306 1.00 40.38 204 SER A CA 1
ATOM 1606 C C . SER A 1 204 ? 24.322 10.955 25.151 1.00 40.38 204 SER A C 1
ATOM 1608 O O . SER A 1 204 ? 23.183 11.409 25.167 1.00 40.38 204 SER A O 1
ATOM 1610 N N . GLY A 1 205 ? 25.312 11.505 25.853 1.00 38.69 205 GLY A N 1
ATOM 1611 C CA . GLY A 1 205 ? 25.207 12.783 26.546 1.00 38.69 205 GLY A CA 1
ATOM 1612 C C . GLY A 1 205 ? 26.289 13.760 26.099 1.00 38.69 205 GLY A C 1
ATOM 1613 O O . GLY A 1 205 ? 27.273 13.914 26.805 1.00 38.69 205 GLY A O 1
ATOM 1614 N N . GLN A 1 206 ? 26.106 14.451 24.965 1.00 34.25 206 GLN A N 1
ATOM 1615 C CA . GLN A 1 206 ? 26.469 15.875 24.852 1.00 34.25 206 GLN A 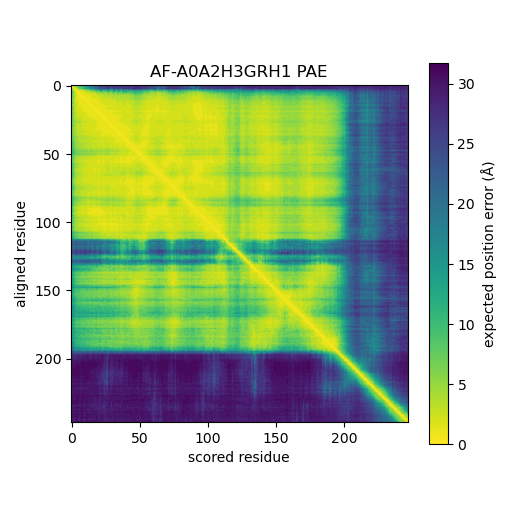CA 1
ATOM 1616 C C . GLN A 1 206 ? 25.993 16.506 23.540 1.00 34.25 206 GLN A C 1
ATOM 1618 O O . GLN A 1 206 ? 26.413 16.144 22.441 1.00 34.25 206 GLN A O 1
ATOM 1623 N N . ALA A 1 207 ? 25.139 17.519 23.685 1.00 42.12 207 ALA A N 1
ATOM 1624 C CA . ALA A 1 207 ? 24.831 18.486 22.649 1.00 42.12 207 ALA A CA 1
ATOM 1625 C C . ALA A 1 207 ? 26.109 19.258 22.272 1.00 42.12 207 ALA A C 1
ATOM 1627 O O . ALA A 1 207 ? 26.580 20.115 23.016 1.00 42.12 207 ALA A O 1
ATOM 1628 N N . GLY A 1 208 ? 26.673 18.936 21.109 1.00 33.34 208 GLY A N 1
ATOM 1629 C CA . GLY A 1 208 ? 27.743 19.696 20.475 1.00 33.34 208 GLY A CA 1
ATOM 1630 C C . GLY A 1 208 ? 27.168 20.701 19.482 1.00 33.34 208 GLY A C 1
ATOM 1631 O O . GLY A 1 208 ? 26.593 20.328 18.461 1.00 33.34 208 GLY A O 1
ATOM 1632 N N . VAL A 1 209 ? 27.339 21.983 19.790 1.00 40.66 209 VAL A N 1
ATOM 1633 C CA . VAL A 1 209 ? 27.112 23.132 18.908 1.00 40.66 209 VAL A CA 1
ATOM 1634 C C . VAL A 1 209 ? 27.915 22.941 17.618 1.00 40.66 209 VAL A C 1
ATOM 1636 O O . VAL A 1 209 ? 29.135 23.049 17.650 1.00 40.66 209 VAL A O 1
ATOM 1639 N N . ASN A 1 210 ? 27.246 22.587 16.514 1.00 35.09 210 ASN A N 1
ATOM 1640 C CA . ASN A 1 210 ? 27.518 23.009 15.128 1.00 35.09 210 ASN A CA 1
ATOM 1641 C C . ASN A 1 210 ? 26.738 22.123 14.140 1.00 35.09 210 ASN A C 1
ATOM 1643 O O . ASN A 1 210 ? 26.996 20.928 14.007 1.00 35.09 210 ASN A O 1
ATOM 1647 N N . GLY A 1 211 ? 25.785 22.732 13.428 1.00 43.84 211 GLY A N 1
ATOM 1648 C CA . GLY A 1 211 ? 24.819 22.081 12.541 1.00 43.84 211 GLY A CA 1
ATOM 1649 C C . GLY A 1 211 ? 25.415 21.233 11.413 1.00 43.84 211 GLY A C 1
ATOM 1650 O O . GLY A 1 211 ? 25.590 21.700 10.288 1.00 43.84 211 GLY A O 1
ATOM 1651 N N . ARG A 1 212 ? 25.620 19.942 11.684 1.00 30.66 212 ARG A N 1
ATOM 1652 C CA . ARG A 1 212 ? 25.749 18.886 10.675 1.00 30.66 212 ARG A CA 1
ATOM 1653 C C . ARG A 1 212 ? 24.787 17.754 11.016 1.00 30.66 212 ARG A C 1
ATOM 1655 O O . ARG A 1 212 ? 24.850 17.187 12.101 1.00 30.66 212 ARG A O 1
ATOM 1662 N N . VAL A 1 213 ? 23.900 17.429 10.075 1.00 38.03 213 VAL A N 1
ATOM 1663 C CA . VAL A 1 213 ? 22.994 16.278 10.163 1.00 38.03 213 VAL A CA 1
ATOM 1664 C C . VAL A 1 213 ? 23.844 15.012 10.258 1.00 38.03 213 VAL A C 1
ATOM 1666 O O . VAL A 1 213 ? 24.503 14.630 9.290 1.00 38.03 213 VAL A O 1
ATOM 1669 N N . MET A 1 214 ? 23.860 14.375 11.429 1.00 36.09 214 MET A N 1
ATOM 1670 C CA . MET A 1 214 ? 24.472 13.062 11.584 1.00 36.09 214 MET A CA 1
ATOM 1671 C C . MET A 1 214 ? 23.606 12.026 10.868 1.00 36.09 214 MET A C 1
ATOM 1673 O O . MET A 1 214 ? 22.400 11.930 11.093 1.00 36.09 214 MET A O 1
ATOM 1677 N N . VAL A 1 215 ? 24.235 11.241 9.995 1.00 40.97 215 VAL A N 1
ATOM 1678 C CA . VAL A 1 215 ? 23.671 9.995 9.476 1.00 40.97 215 VAL A CA 1
ATOM 1679 C C . VAL A 1 215 ? 23.289 9.143 10.686 1.00 40.97 215 VAL A C 1
ATOM 1681 O O . VAL A 1 215 ? 24.178 8.731 11.432 1.00 40.97 215 VAL A O 1
ATOM 1684 N N . ARG A 1 216 ? 21.988 8.893 10.901 1.00 40.84 216 ARG A N 1
ATOM 1685 C CA . ARG A 1 216 ? 21.530 7.874 11.856 1.00 40.84 216 ARG A CA 1
ATOM 1686 C C . ARG A 1 216 ? 22.218 6.566 11.469 1.00 40.84 216 ARG A C 1
ATOM 1688 O O . ARG A 1 216 ? 21.902 5.982 10.431 1.00 40.84 216 ARG A O 1
ATOM 1695 N N . ARG A 1 217 ? 23.211 6.142 12.255 1.00 43.19 217 ARG A N 1
ATOM 1696 C CA . ARG A 1 217 ? 23.776 4.799 12.135 1.00 43.19 217 ARG A CA 1
ATOM 1697 C C . ARG A 1 217 ? 22.632 3.822 12.389 1.00 43.19 217 ARG A C 1
ATOM 1699 O O . ARG A 1 217 ? 21.828 4.031 13.293 1.00 43.19 217 ARG A O 1
ATOM 1706 N N . ARG A 1 218 ? 22.534 2.805 11.532 1.00 44.16 218 ARG A N 1
ATOM 1707 C CA . ARG A 1 218 ? 21.629 1.665 11.716 1.00 44.16 218 ARG A CA 1
ATOM 1708 C C . ARG A 1 218 ? 21.752 1.185 13.174 1.00 44.16 218 ARG A C 1
ATOM 1710 O O . ARG A 1 218 ? 22.894 1.013 13.604 1.00 44.16 218 ARG A O 1
ATOM 1717 N N . PRO A 1 219 ? 20.645 0.952 13.901 1.00 46.62 219 PRO A N 1
ATOM 1718 C CA . PRO A 1 219 ? 20.702 0.219 15.161 1.00 46.62 219 PRO A CA 1
ATOM 1719 C C . PRO A 1 219 ? 21.451 -1.104 14.932 1.00 46.62 219 PRO A C 1
ATOM 1721 O O . PRO A 1 219 ? 21.310 -1.675 13.838 1.00 46.62 219 PRO A O 1
ATOM 1724 N N . PRO A 1 220 ? 22.265 -1.590 15.887 1.00 46.75 220 PRO A N 1
ATOM 1725 C CA . PRO A 1 220 ? 22.857 -2.912 15.770 1.00 46.75 220 PRO A CA 1
ATOM 1726 C C . PRO A 1 220 ? 21.720 -3.918 15.570 1.00 46.75 220 PRO A C 1
ATOM 1728 O O . PRO A 1 220 ? 20.765 -3.982 16.338 1.00 46.75 220 PRO A O 1
ATOM 1731 N N . GLY A 1 221 ? 21.777 -4.627 14.443 1.00 40.38 221 GLY A N 1
ATOM 1732 C CA . GLY A 1 221 ? 20.765 -5.605 14.084 1.00 40.38 221 GLY A CA 1
ATOM 1733 C C . GLY A 1 221 ? 20.663 -6.702 15.139 1.00 40.38 221 GLY A C 1
ATOM 1734 O O . GLY A 1 221 ? 21.671 -7.102 15.714 1.00 40.38 221 GLY A O 1
ATOM 1735 N N . ASN A 1 222 ? 19.435 -7.181 15.341 1.00 48.25 222 ASN A N 1
ATOM 1736 C CA . ASN A 1 222 ? 19.035 -8.412 16.021 1.00 48.25 222 ASN A CA 1
ATOM 1737 C C . ASN A 1 222 ? 20.204 -9.299 16.497 1.00 48.25 222 ASN A C 1
ATOM 1739 O O . ASN A 1 222 ? 20.817 -10.014 15.698 1.00 48.25 222 ASN A O 1
ATOM 1743 N N . ALA A 1 223 ? 20.423 -9.362 17.813 1.00 47.44 223 ALA A N 1
ATOM 1744 C CA . ALA A 1 223 ? 21.399 -10.246 18.462 1.00 47.44 223 ALA A CA 1
ATOM 1745 C C . ALA A 1 223 ? 21.174 -11.756 18.190 1.00 47.44 223 ALA A C 1
ATOM 1747 O O . ALA A 1 223 ? 22.014 -12.590 18.520 1.00 47.44 223 ALA A O 1
ATOM 1748 N N . ARG A 1 224 ? 20.078 -12.135 17.515 1.00 48.22 224 ARG A N 1
ATOM 1749 C CA . ARG A 1 224 ? 19.749 -13.529 17.175 1.00 48.22 224 ARG A CA 1
ATOM 1750 C C . ARG A 1 224 ? 20.669 -14.188 16.140 1.00 48.22 224 ARG A C 1
ATOM 1752 O O . ARG A 1 224 ? 20.590 -15.402 15.991 1.00 48.22 224 ARG A O 1
ATOM 1759 N N . LEU A 1 225 ? 21.539 -13.458 15.430 1.00 45.44 225 LEU A N 1
ATOM 1760 C CA . LEU A 1 225 ? 22.379 -14.074 14.385 1.00 45.44 225 LEU A CA 1
ATOM 1761 C C . LEU A 1 225 ? 23.773 -14.531 14.841 1.00 45.44 225 LEU A C 1
ATOM 1763 O O . LEU A 1 225 ? 24.527 -15.061 14.027 1.00 45.44 225 LEU A O 1
ATOM 1767 N N . ARG A 1 226 ? 24.150 -14.337 16.112 1.00 44.84 226 ARG A N 1
ATOM 1768 C CA . ARG A 1 226 ? 25.532 -14.585 16.561 1.00 44.84 226 ARG A CA 1
ATOM 1769 C C . ARG A 1 226 ? 25.760 -15.873 17.350 1.00 44.84 226 ARG A C 1
ATOM 1771 O O . ARG A 1 226 ? 26.878 -16.101 17.799 1.00 44.84 226 ARG A O 1
ATOM 1778 N N . GLN A 1 227 ? 24.759 -16.751 17.454 1.00 49.03 227 GLN A N 1
ATOM 1779 C CA . GLN A 1 227 ? 24.880 -17.985 18.235 1.00 49.03 227 GLN A CA 1
ATOM 1780 C C . GLN A 1 227 ? 24.404 -19.241 17.481 1.00 49.03 227 GLN A C 1
ATOM 1782 O O . GLN A 1 227 ? 23.386 -19.834 17.815 1.00 49.03 227 GLN A O 1
ATOM 1787 N N . ARG A 1 228 ? 25.170 -19.658 16.461 1.00 39.06 228 ARG A N 1
ATOM 1788 C CA . ARG A 1 228 ? 25.483 -21.073 16.129 1.00 39.06 228 ARG A CA 1
ATOM 1789 C C . ARG A 1 228 ? 26.411 -21.116 14.904 1.00 39.06 228 ARG A C 1
ATOM 1791 O O . ARG A 1 228 ? 26.005 -20.751 13.812 1.00 39.06 228 ARG A O 1
ATOM 1798 N N . GLN A 1 229 ? 27.721 -21.260 15.096 1.00 39.25 229 GLN A N 1
ATOM 1799 C CA . GLN A 1 229 ? 28.477 -22.524 15.139 1.00 39.25 229 GLN A CA 1
ATOM 1800 C C . GLN A 1 229 ? 28.471 -23.290 13.803 1.00 39.25 229 GLN A C 1
ATOM 1802 O O . GLN A 1 229 ? 27.425 -23.719 13.327 1.00 39.25 229 GLN A O 1
ATOM 1807 N N . ASN A 1 230 ? 29.680 -23.453 13.246 1.00 39.72 230 ASN A N 1
ATOM 1808 C CA . ASN A 1 230 ? 30.060 -24.365 12.166 1.00 39.72 230 ASN A CA 1
ATOM 1809 C C . ASN A 1 230 ? 29.187 -25.627 12.116 1.00 39.72 230 ASN A C 1
ATOM 1811 O O . ASN A 1 230 ? 29.322 -26.494 12.974 1.00 39.72 230 ASN A O 1
ATOM 1815 N N . ASN A 1 231 ? 28.363 -25.754 11.079 1.00 37.09 231 ASN A N 1
ATOM 1816 C CA . ASN A 1 231 ? 27.909 -27.042 10.569 1.00 37.09 231 ASN A CA 1
ATOM 1817 C C . ASN A 1 231 ? 27.556 -26.878 9.086 1.00 37.09 231 ASN A C 1
ATOM 1819 O O . ASN A 1 231 ? 26.586 -26.214 8.729 1.00 37.09 231 ASN A O 1
ATOM 1823 N N . ASN A 1 232 ? 28.378 -27.473 8.223 1.00 41.97 232 ASN A N 1
ATOM 1824 C CA . ASN A 1 232 ? 28.044 -27.709 6.823 1.00 41.97 232 ASN A CA 1
ATOM 1825 C C . ASN A 1 232 ? 26.818 -28.633 6.756 1.00 41.97 232 ASN A C 1
ATOM 1827 O O . ASN A 1 232 ? 26.889 -29.771 7.216 1.00 41.97 232 ASN A O 1
ATOM 1831 N N . GLY A 1 233 ? 25.725 -28.166 6.152 1.00 35.19 233 GLY A N 1
ATOM 1832 C CA . GLY A 1 233 ? 24.565 -28.997 5.822 1.00 35.19 233 GLY A CA 1
ATOM 1833 C C . GLY A 1 233 ? 23.298 -28.174 5.600 1.00 35.19 233 GLY A C 1
ATOM 1834 O O . GLY A 1 233 ? 22.747 -27.608 6.540 1.00 35.19 233 GLY A O 1
ATOM 1835 N N . SER A 1 234 ? 22.830 -28.097 4.353 1.00 40.94 234 SER A N 1
ATOM 1836 C CA . SER A 1 234 ? 21.561 -27.458 3.981 1.00 40.94 234 SER A CA 1
ATOM 1837 C C . SER A 1 234 ? 20.358 -28.261 4.511 1.00 40.94 234 SER A C 1
ATOM 1839 O O . SER A 1 234 ? 20.280 -29.456 4.227 1.00 40.94 234 SER A O 1
ATOM 1841 N N . PRO A 1 235 ? 19.380 -27.654 5.214 1.00 40.06 235 PRO A N 1
ATOM 1842 C CA . PRO A 1 235 ? 18.239 -28.374 5.775 1.00 40.06 235 PRO A CA 1
ATOM 1843 C C . PRO A 1 235 ? 17.004 -28.282 4.863 1.00 40.06 235 PRO A C 1
ATOM 1845 O O . PRO A 1 235 ? 15.954 -27.807 5.280 1.00 40.06 235 PRO A O 1
ATOM 1848 N N . MET A 1 236 ? 17.124 -28.726 3.609 1.00 39.34 236 MET A N 1
ATOM 1849 C CA . MET A 1 236 ? 15.973 -28.902 2.708 1.00 39.34 236 MET A CA 1
ATOM 1850 C C . MET A 1 236 ? 16.021 -30.294 2.073 1.00 39.34 236 MET A C 1
ATOM 1852 O O . MET A 1 236 ? 16.245 -30.443 0.876 1.00 39.34 236 MET A O 1
ATOM 1856 N N . ALA A 1 237 ? 15.831 -31.327 2.894 1.00 38.00 237 ALA A N 1
ATOM 1857 C CA . ALA A 1 237 ? 15.425 -32.637 2.401 1.00 38.00 237 ALA A CA 1
ATOM 1858 C C . ALA A 1 237 ? 13.891 -32.682 2.418 1.00 38.00 237 ALA A C 1
ATOM 1860 O O . ALA A 1 237 ? 13.272 -32.752 3.478 1.00 38.00 237 ALA A O 1
ATOM 1861 N N . LEU A 1 238 ? 13.278 -32.585 1.239 1.00 40.84 238 LEU A N 1
ATOM 1862 C CA . LEU A 1 238 ? 11.867 -32.906 1.042 1.00 40.84 238 LEU A CA 1
ATOM 1863 C C . LEU A 1 238 ? 11.709 -34.424 1.161 1.00 40.84 238 LEU A C 1
ATOM 1865 O O . LEU A 1 238 ? 12.226 -35.165 0.327 1.00 40.84 238 LEU A O 1
ATOM 1869 N N . SER A 1 239 ? 10.985 -34.891 2.177 1.00 37.88 239 SER A N 1
ATOM 1870 C CA . SER A 1 239 ? 10.490 -36.266 2.204 1.00 37.88 239 SER A CA 1
ATOM 1871 C C . SER A 1 239 ? 9.445 -36.419 1.101 1.00 37.88 239 SER A C 1
ATOM 1873 O O . SER A 1 239 ? 8.367 -35.828 1.161 1.00 37.88 239 SER A O 1
ATOM 1875 N N . THR A 1 240 ? 9.768 -37.194 0.070 1.00 40.12 240 THR A N 1
ATOM 1876 C CA . THR A 1 240 ? 8.801 -37.641 -0.930 1.00 40.12 240 THR A CA 1
ATOM 1877 C C . THR A 1 240 ? 7.854 -38.633 -0.261 1.00 40.12 240 THR A C 1
ATOM 1879 O O . THR A 1 240 ? 8.253 -39.756 0.047 1.00 40.12 240 THR A O 1
ATOM 1882 N N . ASN A 1 241 ? 6.607 -38.232 -0.020 1.00 38.56 241 ASN A N 1
ATOM 1883 C CA . ASN A 1 241 ? 5.551 -39.179 0.322 1.00 38.56 241 ASN A CA 1
ATOM 1884 C C . ASN A 1 241 ? 5.303 -40.073 -0.897 1.00 38.56 241 ASN A C 1
ATOM 1886 O O . ASN A 1 241 ? 4.737 -39.629 -1.896 1.00 38.56 241 ASN A O 1
ATOM 1890 N N . GLY A 1 242 ? 5.770 -41.318 -0.811 1.00 34.03 242 GLY A N 1
ATOM 1891 C CA . GLY A 1 242 ? 5.439 -42.379 -1.749 1.00 34.03 242 GLY A CA 1
ATOM 1892 C C . GLY A 1 242 ? 3.956 -42.718 -1.642 1.00 34.03 242 GLY A C 1
ATOM 1893 O O . GLY A 1 242 ? 3.492 -43.181 -0.604 1.00 34.03 242 GLY A O 1
ATOM 1894 N N . ALA A 1 243 ? 3.219 -42.464 -2.718 1.00 36.88 243 ALA A N 1
ATOM 1895 C CA . ALA A 1 243 ? 1.972 -43.151 -2.995 1.00 36.88 243 ALA A CA 1
ATOM 1896 C C . ALA A 1 243 ? 2.334 -44.365 -3.856 1.00 36.88 243 ALA A C 1
ATOM 1898 O O . ALA A 1 243 ? 2.601 -44.227 -5.049 1.00 36.88 243 ALA A O 1
ATOM 1899 N N . GLU A 1 244 ? 2.410 -45.540 -3.235 1.00 35.78 244 GLU A N 1
ATOM 1900 C CA . GLU A 1 244 ? 2.430 -46.803 -3.965 1.00 35.78 244 GLU A CA 1
ATOM 1901 C C . GLU A 1 244 ? 1.047 -46.982 -4.602 1.00 35.78 244 GLU A C 1
ATOM 1903 O O . GLU A 1 244 ? 0.030 -47.090 -3.917 1.00 35.78 244 GLU A O 1
ATOM 1908 N N . SER A 1 245 ? 1.002 -46.915 -5.931 1.00 37.22 245 SER A N 1
ATOM 1909 C CA . SER A 1 245 ? -0.137 -47.368 -6.721 1.00 37.22 245 SER A CA 1
ATOM 1910 C C . SER A 1 245 ? 0.202 -48.785 -7.161 1.00 37.22 245 SER A C 1
ATOM 1912 O O . SER A 1 245 ? 1.085 -48.975 -7.996 1.00 37.22 245 SER A O 1
ATOM 1914 N N . GLU A 1 246 ? -0.440 -49.765 -6.532 1.00 39.62 246 GLU A N 1
ATOM 1915 C CA . GLU A 1 246 ? -0.391 -51.158 -6.962 1.00 39.62 246 GLU A CA 1
ATOM 1916 C C . GLU A 1 246 ? -1.059 -51.288 -8.340 1.00 39.62 246 GLU A C 1
ATOM 1918 O O . GLU A 1 246 ? -2.234 -50.950 -8.515 1.00 39.62 246 GLU A O 1
ATOM 1923 N N . LEU A 1 247 ? -0.283 -51.778 -9.305 1.00 37.97 247 LEU A N 1
ATOM 1924 C CA . LEU A 1 247 ? -0.721 -52.509 -10.492 1.00 37.97 247 LEU A CA 1
ATOM 1925 C C . LEU A 1 247 ? 0.073 -53.814 -10.538 1.00 37.97 247 LEU A C 1
ATOM 1927 O O . LEU A 1 247 ? 1.303 -53.745 -10.310 1.00 37.97 247 LEU A O 1
#

Secondary structure (DSSP, 8-state):
-HHHHHHHHHHHHHHHHHHHHHHTTSHHHHHHHHHHHHTTTT-B-S-GGGTT-B-EEE-S-SSTTS-B-EEEETTTTEEE--SSGGGTTSBGGGTTTTHHHHHHHH-TTB-TT--GGGGG-GGGSB--TTSPEETTEEGGGSSTT-SGGGS---EETTEEPPTTSTTS---GGGG---SSGGGG-HHHHHHHH-TT------------SS--------PPP-GGGS---------------------

Solvent-accessible surface area (backbone atoms only — not comparable to full-atom values): 15258 Å² total; per-residue (Å²): 116,76,67,57,53,56,52,51,51,55,51,49,53,52,52,49,30,57,50,41,27,56,38,45,69,33,81,68,33,37,51,56,48,46,56,38,47,70,70,41,72,68,36,52,37,87,50,71,62,41,49,48,27,57,25,38,64,25,10,92,39,70,53,79,86,75,48,43,39,28,30,35,21,64,26,62,73,47,76,39,76,62,89,56,71,85,45,69,78,38,54,3,22,31,38,14,64,56,41,50,61,51,48,48,72,74,47,52,52,52,41,52,70,61,37,62,75,59,50,74,42,75,92,56,51,55,58,65,92,86,60,60,68,43,87,87,33,42,53,68,44,61,42,54,23,37,14,82,92,34,56,88,79,62,61,58,98,84,41,72,54,48,62,88,42,93,88,23,74,71,72,61,74,83,41,58,51,72,91,58,68,72,79,69,26,58,64,60,55,48,45,72,75,41,73,87,67,80,77,85,78,95,76,87,86,75,94,71,95,68,100,64,89,74,79,80,72,77,73,84,71,72,81,81,79,78,82,78,78,96,68,94,75,84,94,78,81,78,82,77,81,79,78,86,76,91,126

Organism: NCBI:txid327505

pLDDT: mean 80.02, std 21.49, range [30.66, 98.75]

Sequence (247 aa):
MASDLSVIESSAEMLYGLIHQRFICSRAGIQQMSEKYELGHFGCCPRTNCDQARTLPVGLSDIPGEDTVKLFCPSCLDVYVPPNSRFQTVDGAFFGRTFGSLFLLTFPEYDLTKRGIEVLSSTSSRVNEGDGLINGMYAKNIGPGLGRERIYEPRIYGFRVSERARSGPRMQWLRERPTDINELDEARLYAEQNPDSEDDDENSGQAGVNGRVMVRRRPPGNARLRQRQNNNGSPMALSTNGAESEL

Mean predicted aligned error: 12.9 Å

Foldseek 3Di:
DVVVVVVVVVVVLVVLLLVLQVQCLDPVNVVVVVVCQLVLVQWFDPQPLLQRQRWDWAAPALDWPPAFIWTAGLQQRDIGRDPDCVRRPHTRNSNYHCNRVSSCLVCLQAQRLDHDPRSVPSVPRGDDPPFDDAPSHGLCSHNNCAADVNDDFDDDPNHTDDCPDPPHDDPSVSRHDDPDSCVRRPVVVVCVVCVPPPDDPPDDDDDDPDDDDDDPDDDPPDPVPPDDDDDPDDPDDDDPDDDDDDD

InterPro domains:
  IPR000704 Casein kinase II, regulatory subunit [PF01214] (4-160)
  IPR000704 Casein kinase II, regulatory subunit [PR00472] (16-37)
  IPR000704 Casein kinase II, regulatory subunit [PR00472] (41-62)
  IPR000704 Casein kinase II, regulatory subunit [PR00472] (63-84)
  IPR000704 Casein kinase II, regulatory subunit [PR00472] (91-108)
  IPR000704 Casein kinase II, regulatory subunit [PS01101] (45-76)
  IPR000704 Casein kinase II, regulatory subunit [PTHR11740] (6-185)
  IPR000704 Casein kinase II, regulatory subunit [SM01085] (2-160)
  IPR016149 Casein kinase II, regulatory subunit, N-terminal [G3DSA:1.10.1820.10] (2-41)
  IPR035991 Casein kinase II subunit beta-like [SSF57798] (5-173)